Protein AF-A0A7X6ZQ59-F1 (afdb_monomer)

Radius of gyration: 28.03 Å; Cα contacts (8 Å, |Δi|>4): 115; chains: 1; bounding box: 69×68×65 Å

Mean predicted aligned error: 20.21 Å

Secondary structure (DSSP, 8-state):
-EEETTEEE-S--HHHHHHHHHTTSS-TTSEE--TTT-SS-EEGGGSTTTS---------PPP--------GGGGGG--HHHHHHTS-HHHHHHHHHHHTT-TT------TTSPPPP----THHHHHHHHHHHHHHHHSSS--HHHHHHHHHHHHHHHHTSS-HHHHHHTTT---S--HHHHHHT-HHHHHSTHHHHHHS-S---S------HHHHHHHHHHHHHHHHHHHHHHHHT----------------------S--HHHHHHHHHHHHHTT-

Structure (mmCIF, N/CA/C/O backbone):
data_AF-A0A7X6ZQ59-F1
#
_entry.id   AF-A0A7X6ZQ59-F1
#
loop_
_atom_site.group_PDB
_atom_site.id
_atom_site.type_symbol
_atom_site.label_atom_id
_atom_site.label_alt_id
_atom_site.label_comp_id
_atom_site.label_asym_id
_atom_site.label_entity_id
_atom_site.label_seq_id
_atom_site.pdbx_PDB_ins_code
_atom_site.Cartn_x
_atom_site.Cartn_y
_atom_site.Cartn_z
_atom_site.occupancy
_atom_site.B_iso_or_equiv
_atom_site.auth_seq_id
_atom_site.auth_comp_id
_atom_site.auth_asym_id
_atom_site.auth_atom_id
_atom_site.pdbx_PDB_model_num
ATOM 1 N N . TYR A 1 1 ? -0.957 2.208 16.332 1.00 97.75 1 TYR A N 1
ATOM 2 C CA . TYR A 1 1 ? -1.966 3.094 16.955 1.00 97.75 1 TYR A CA 1
ATOM 3 C C . TYR A 1 1 ? -3.131 3.229 15.990 1.00 97.75 1 TYR A C 1
ATOM 5 O O . TYR A 1 1 ? -2.897 3.172 14.788 1.00 97.75 1 TYR A O 1
ATOM 13 N N . TYR A 1 2 ? -4.348 3.422 16.484 1.00 98.00 2 TYR A N 1
ATOM 14 C CA . TYR A 1 2 ? -5.519 3.724 15.653 1.00 98.00 2 TYR A CA 1
ATOM 15 C C . TYR A 1 2 ? -6.337 4.860 16.287 1.00 98.00 2 TYR A C 1
ATOM 17 O O . TYR A 1 2 ? -6.171 5.145 17.476 1.00 98.00 2 TYR A O 1
ATOM 25 N N . THR A 1 3 ? -7.179 5.538 15.509 1.00 98.12 3 THR A N 1
ATOM 26 C CA . THR A 1 3 ? -8.118 6.549 16.015 1.00 98.12 3 THR A CA 1
ATOM 27 C C . THR A 1 3 ? -9.546 6.172 15.668 1.00 98.12 3 THR A C 1
ATOM 29 O O . THR A 1 3 ? -9.820 5.951 14.494 1.00 98.12 3 THR A O 1
ATOM 32 N N . VAL A 1 4 ? -10.448 6.201 16.648 1.00 97.69 4 VAL A N 1
ATOM 33 C CA . VAL A 1 4 ? -11.895 6.039 16.431 1.00 97.69 4 VAL A CA 1
ATOM 34 C C . VAL A 1 4 ? -12.579 7.324 16.862 1.00 97.69 4 VAL A C 1
ATOM 36 O O . VAL A 1 4 ? -12.416 7.756 18.006 1.00 97.69 4 VAL A O 1
ATOM 39 N N . LYS A 1 5 ? -13.311 7.971 15.947 1.00 95.44 5 LYS A N 1
ATOM 40 C CA . LYS A 1 5 ? -14.002 9.255 16.209 1.00 95.44 5 LYS A CA 1
ATOM 41 C C . LYS A 1 5 ? -13.084 10.334 16.821 1.00 95.44 5 LYS A C 1
ATOM 43 O O . LYS A 1 5 ? -13.500 11.104 17.680 1.00 95.44 5 LYS A O 1
ATOM 48 N N . GLY A 1 6 ? -11.817 10.367 16.400 1.00 95.19 6 GLY A N 1
ATOM 49 C CA . GLY A 1 6 ? -10.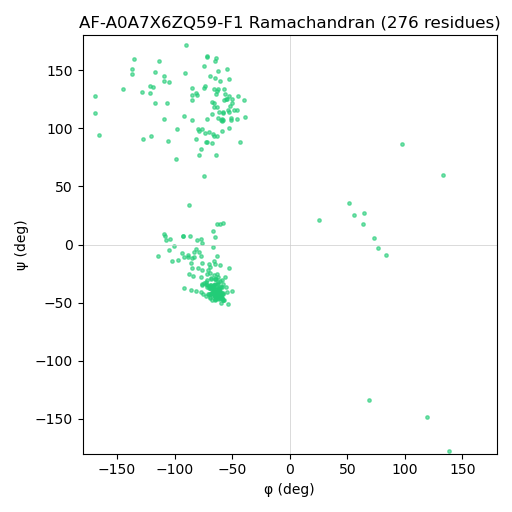814 11.328 16.877 1.00 95.19 6 GLY A CA 1
ATOM 50 C C . GLY A 1 6 ? -10.103 10.953 18.185 1.00 95.19 6 GLY A C 1
ATOM 51 O O . GLY A 1 6 ? -9.096 11.576 18.518 1.00 95.19 6 GLY A O 1
ATOM 52 N N . THR A 1 7 ? -10.543 9.912 18.896 1.00 98.00 7 THR A N 1
ATOM 53 C CA . THR A 1 7 ? -9.843 9.416 20.090 1.00 98.00 7 THR A CA 1
ATOM 54 C C . THR A 1 7 ? -8.744 8.445 19.681 1.00 98.00 7 THR A C 1
ATOM 56 O O . THR A 1 7 ? -9.002 7.460 18.991 1.00 98.00 7 THR A O 1
ATOM 59 N N . ARG A 1 8 ? -7.508 8.717 20.108 1.00 98.00 8 ARG A N 1
ATOM 60 C CA . ARG A 1 8 ? -6.337 7.881 19.816 1.00 98.00 8 ARG A CA 1
ATOM 61 C C . ARG A 1 8 ? -6.211 6.736 20.820 1.00 98.00 8 ARG A C 1
ATOM 63 O O . ARG A 1 8 ? -6.096 6.983 22.016 1.00 98.00 8 ARG A O 1
ATOM 70 N N . THR A 1 9 ? -6.078 5.517 20.307 1.00 98.25 9 THR A N 1
ATOM 71 C CA . THR A 1 9 ? -5.825 4.303 21.091 1.00 98.25 9 THR A CA 1
ATOM 72 C C . THR A 1 9 ? -4.491 3.666 20.686 1.00 98.25 9 THR A C 1
ATOM 74 O O . THR A 1 9 ? -4.143 3.563 19.501 1.00 98.25 9 THR A O 1
ATOM 77 N N . GLY A 1 10 ? -3.703 3.251 21.679 1.00 95.19 10 GLY A N 1
ATOM 78 C CA . GLY A 1 10 ? -2.461 2.498 21.495 1.00 95.19 10 GLY A CA 1
ATOM 79 C C . GLY A 1 10 ? -1.311 2.936 22.409 1.00 95.19 10 GLY A C 1
ATOM 80 O O . GLY A 1 10 ? -1.484 3.862 23.201 1.00 95.19 10 GLY A O 1
ATOM 81 N N . PRO A 1 11 ? -0.121 2.322 22.267 1.00 97.38 11 PRO A N 1
ATOM 82 C CA . PRO A 1 11 ? 0.276 1.385 21.208 1.00 97.38 11 PRO A CA 1
ATOM 83 C C . PRO A 1 11 ? -0.456 0.039 21.306 1.00 97.38 11 PRO A C 1
ATOM 85 O O . PRO A 1 11 ? -0.763 -0.418 22.396 1.00 97.38 11 PRO A O 1
ATOM 88 N N . VAL A 1 12 ? -0.753 -0.563 20.154 1.00 97.88 12 VAL A N 1
ATOM 89 C CA . VAL A 1 12 ? -1.386 -1.886 20.030 1.00 97.88 12 VAL A CA 1
ATOM 90 C C . VAL A 1 12 ? -0.678 -2.674 18.935 1.00 97.88 12 VAL A C 1
ATOM 92 O O . VAL A 1 12 ? -0.138 -2.086 17.990 1.00 97.88 12 VAL A O 1
ATOM 95 N N . SER A 1 13 ? -0.684 -3.991 19.072 1.00 97.56 13 SER A N 1
ATOM 96 C CA . SER A 1 13 ? -0.197 -4.952 18.088 1.00 97.56 13 SER A CA 1
ATOM 97 C C . SER A 1 13 ? -1.126 -5.048 16.870 1.00 97.56 13 SER A C 1
ATOM 99 O O . SER A 1 13 ? -2.298 -4.675 16.919 1.00 97.56 13 SER A O 1
ATOM 101 N N . TRP A 1 14 ? -0.620 -5.589 15.758 1.00 95.69 14 TRP A N 1
ATOM 102 C CA . TRP A 1 14 ? -1.423 -5.783 14.542 1.00 95.69 14 TRP A CA 1
ATOM 103 C C . TRP A 1 14 ? -2.606 -6.742 14.754 1.00 95.69 14 TRP A C 1
ATOM 105 O O . TRP A 1 14 ? -3.680 -6.531 14.198 1.00 95.69 14 TRP A O 1
ATOM 115 N N . ASN A 1 15 ? -2.439 -7.756 15.611 1.00 97.00 15 ASN A N 1
ATOM 116 C CA . ASN A 1 15 ? -3.503 -8.707 15.942 1.00 97.00 15 ASN A CA 1
ATOM 117 C C . ASN A 1 15 ? -4.646 -8.046 16.722 1.00 97.00 15 ASN A C 1
ATOM 119 O O . ASN A 1 15 ? -5.807 -8.358 16.479 1.00 97.00 15 ASN A O 1
ATOM 123 N N . GLU A 1 16 ? -4.339 -7.100 17.612 1.00 97.94 16 GLU A N 1
ATOM 124 C CA . GLU A 1 16 ? -5.362 -6.317 18.317 1.00 97.94 16 GLU A CA 1
ATOM 125 C C . GLU A 1 16 ? -6.110 -5.376 17.369 1.00 97.94 16 GLU A C 1
ATOM 127 O O . GLU A 1 16 ? -7.312 -5.195 17.529 1.00 97.94 16 GLU A O 1
ATOM 132 N N . ILE A 1 17 ? -5.434 -4.820 16.355 1.00 97.81 17 ILE A N 1
ATOM 133 C CA . ILE A 1 17 ? -6.097 -4.023 15.312 1.00 97.81 17 ILE A CA 1
ATOM 134 C C . ILE A 1 17 ? -7.051 -4.907 14.498 1.00 97.81 17 ILE A C 1
ATOM 136 O O . ILE A 1 17 ? -8.201 -4.519 14.317 1.00 97.81 17 ILE A O 1
ATOM 140 N N . LYS A 1 18 ? -6.620 -6.099 14.058 1.00 97.31 18 LYS A N 1
ATOM 141 C CA . LYS A 1 18 ? -7.500 -7.051 13.354 1.00 97.31 18 LYS A CA 1
ATOM 142 C C . LYS A 1 18 ? -8.712 -7.430 14.199 1.00 97.31 18 LYS A C 1
ATOM 144 O O . LYS A 1 18 ? -9.836 -7.298 13.737 1.00 97.31 18 LYS A O 1
ATOM 149 N N . LYS A 1 19 ? -8.487 -7.782 15.468 1.00 97.75 19 LYS A N 1
ATOM 150 C CA . LYS A 1 19 ? -9.563 -8.090 16.414 1.00 97.75 19 LYS A CA 1
ATOM 151 C C . LYS A 1 19 ? -10.538 -6.916 16.577 1.00 97.75 19 LYS A C 1
ATOM 153 O O . LYS A 1 19 ? -11.742 -7.125 16.570 1.00 97.75 19 LYS A O 1
ATOM 158 N N . ALA A 1 20 ? -10.038 -5.682 16.659 1.00 97.69 20 ALA A N 1
ATOM 159 C CA . ALA A 1 20 ? -10.879 -4.490 16.751 1.00 97.69 20 ALA A CA 1
ATOM 160 C C . ALA A 1 20 ? -11.676 -4.205 15.461 1.00 97.69 20 ALA A C 1
ATOM 162 O O . ALA A 1 20 ? -12.765 -3.635 15.537 1.00 97.69 20 ALA A O 1
ATOM 163 N N . VAL A 1 21 ? -11.166 -4.598 14.289 1.00 97.62 21 VAL A N 1
ATOM 164 C CA . VAL A 1 21 ? -11.905 -4.555 13.015 1.00 97.62 21 VAL A CA 1
ATOM 165 C C . VAL A 1 21 ? -12.981 -5.643 12.976 1.00 97.62 21 VAL A C 1
ATOM 167 O O . VAL A 1 21 ? -14.128 -5.343 12.645 1.00 97.62 21 VAL A O 1
ATOM 170 N N . ASP A 1 22 ? -12.657 -6.868 13.399 1.00 97.00 22 ASP A N 1
ATOM 171 C CA . ASP A 1 22 ? -13.609 -7.986 13.489 1.00 97.00 22 ASP A CA 1
ATOM 172 C C . ASP A 1 22 ? -14.761 -7.674 14.463 1.00 97.00 22 ASP A C 1
ATOM 174 O O . ASP A 1 22 ? -15.930 -7.942 14.182 1.00 97.00 22 ASP A O 1
ATOM 178 N N . GLU A 1 23 ? -14.447 -7.020 15.586 1.00 97.75 23 GLU A N 1
ATOM 179 C CA . GLU A 1 23 ? -15.409 -6.526 16.580 1.00 97.75 23 GLU A CA 1
ATOM 180 C C . GLU A 1 23 ? -16.146 -5.247 16.134 1.00 97.75 23 GLU A C 1
ATOM 182 O O . GLU A 1 23 ? -16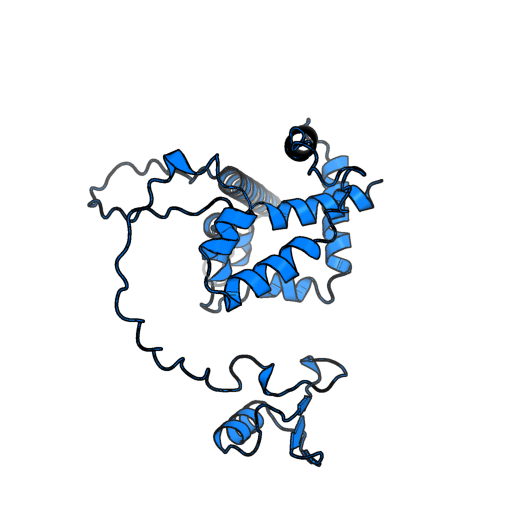.963 -4.715 16.887 1.00 97.75 23 GLU A O 1
ATOM 187 N N . LYS A 1 24 ? -15.882 -4.736 14.922 1.00 97.44 24 LYS A N 1
ATOM 188 C CA . LYS A 1 24 ? -16.452 -3.493 14.364 1.00 97.44 24 LYS A CA 1
ATOM 189 C C . LYS A 1 24 ? -16.216 -2.249 15.232 1.00 97.44 24 LYS A C 1
ATOM 191 O O . LYS A 1 24 ? -16.972 -1.281 15.159 1.00 97.44 24 LYS A O 1
ATOM 196 N N . THR A 1 25 ? -15.160 -2.259 16.041 1.00 97.88 25 THR A N 1
ATOM 197 C CA . THR A 1 25 ? -14.712 -1.088 16.807 1.00 97.88 25 THR A CA 1
ATOM 198 C C . THR A 1 25 ? -13.985 -0.092 15.903 1.00 97.88 25 THR A C 1
ATOM 200 O O . THR A 1 25 ? -14.108 1.113 16.103 1.00 97.88 25 THR A O 1
ATOM 203 N N . ILE A 1 26 ? -13.254 -0.595 14.901 1.00 98.00 26 ILE A N 1
ATOM 204 C CA . ILE A 1 26 ? -12.582 0.198 13.864 1.00 98.00 26 ILE A CA 1
ATOM 205 C C . ILE A 1 26 ? -13.360 0.044 12.552 1.00 98.00 26 ILE A C 1
ATOM 207 O O . ILE A 1 26 ? -13.523 -1.067 12.047 1.00 98.00 26 ILE A O 1
ATOM 211 N N . GLY A 1 27 ? -13.830 1.159 11.997 1.00 97.44 27 GLY A N 1
ATOM 212 C CA . GLY A 1 27 ? -14.461 1.235 10.682 1.00 97.44 27 GLY A CA 1
ATOM 213 C C . GLY A 1 27 ? -13.464 1.515 9.554 1.00 97.44 27 GLY A C 1
ATOM 214 O O . GLY A 1 27 ? -12.303 1.852 9.777 1.00 97.44 27 GLY A O 1
ATOM 215 N N . THR A 1 28 ? -13.930 1.422 8.310 1.00 97.56 28 THR A N 1
ATOM 216 C CA . THR A 1 28 ? -13.126 1.686 7.100 1.00 97.56 28 THR A CA 1
ATOM 217 C C . THR A 1 28 ? -12.609 3.127 7.007 1.00 97.56 28 THR A C 1
ATOM 219 O O . THR A 1 28 ? -11.553 3.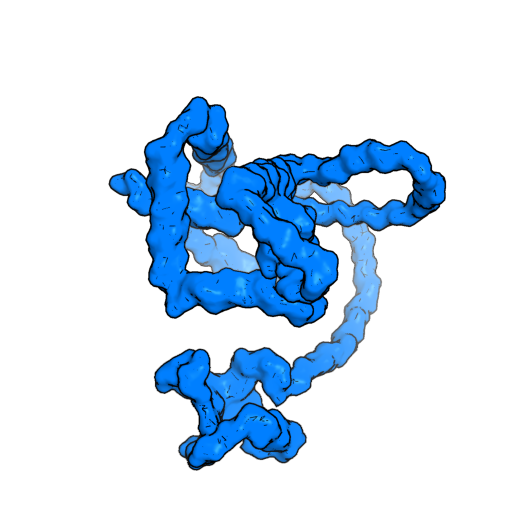365 6.418 1.00 97.56 28 THR A O 1
ATOM 222 N N . GLU A 1 29 ? -13.332 4.077 7.605 1.00 97.81 29 GLU A N 1
ATOM 223 C CA . GLU A 1 29 ? -13.014 5.513 7.612 1.00 97.81 29 GLU A CA 1
ATOM 224 C C . GLU A 1 29 ? -12.106 5.951 8.770 1.00 97.81 29 GLU A C 1
ATOM 226 O O . GLU A 1 29 ? -11.637 7.091 8.789 1.00 97.81 29 GLU A O 1
ATOM 231 N N . ASP A 1 30 ? -11.849 5.065 9.733 1.00 98.31 30 ASP A N 1
ATOM 232 C CA . ASP A 1 30 ? -10.941 5.348 10.840 1.00 98.31 30 ASP A CA 1
ATOM 233 C C . ASP A 1 30 ? -9.484 5.366 10.363 1.00 98.31 30 ASP A C 1
ATOM 235 O O . ASP A 1 30 ? -9.147 4.869 9.288 1.00 98.31 30 ASP A O 1
ATOM 239 N N . TYR A 1 31 ? -8.591 5.953 11.161 1.00 98.25 31 TYR A N 1
ATOM 240 C CA . TYR A 1 31 ? -7.188 6.113 10.784 1.00 98.25 31 TYR A CA 1
ATOM 241 C C . TYR A 1 31 ? -6.271 5.208 11.599 1.00 98.25 31 TYR A C 1
ATOM 243 O O . TYR A 1 31 ? -6.414 5.058 12.814 1.00 98.25 31 TYR A O 1
ATOM 251 N N . ILE A 1 32 ? -5.270 4.651 10.927 1.00 98.12 32 ILE A N 1
ATOM 252 C CA . ILE A 1 32 ? -4.245 3.787 11.499 1.00 98.12 32 ILE A CA 1
ATOM 253 C C . ILE A 1 32 ? -2.881 4.422 11.243 1.00 98.12 32 ILE A C 1
ATOM 255 O O . ILE A 1 32 ? -2.585 4.919 10.154 1.00 98.12 32 ILE A O 1
ATOM 259 N N . TRP A 1 33 ? -2.040 4.396 12.273 1.00 97.94 33 TRP A N 1
ATOM 260 C CA . TRP A 1 33 ? -0.647 4.807 12.192 1.00 97.94 33 TRP A CA 1
ATOM 261 C C . TRP A 1 33 ? 0.267 3.720 12.755 1.00 97.94 33 TRP A C 1
ATOM 263 O O . TRP A 1 33 ? 0.068 3.203 13.864 1.00 97.94 33 TRP A O 1
ATOM 273 N N . SER A 1 34 ? 1.299 3.410 11.981 1.00 96.62 34 SER A N 1
ATOM 274 C CA . SER A 1 34 ? 2.418 2.538 12.320 1.00 96.62 34 SER A CA 1
ATOM 275 C C . SER A 1 34 ? 3.699 3.202 11.826 1.00 96.62 34 SER A C 1
ATOM 277 O O . SER A 1 34 ? 3.709 3.847 10.775 1.00 96.62 34 SER A O 1
ATOM 279 N N . SER A 1 35 ? 4.789 2.993 12.562 1.00 94.94 35 SER A N 1
ATOM 280 C CA . SER A 1 35 ? 6.125 3.452 12.180 1.00 94.94 35 SER A CA 1
ATOM 281 C C . SER A 1 35 ? 6.565 2.930 10.809 1.00 94.94 35 SER A C 1
ATOM 283 O O . SER A 1 35 ? 7.311 3.620 10.121 1.00 94.94 35 SER A O 1
ATOM 285 N N . SER A 1 36 ? 6.075 1.762 10.377 1.00 93.19 36 SER A N 1
ATOM 286 C CA . SER A 1 36 ? 6.376 1.188 9.058 1.00 93.19 36 SER A CA 1
ATOM 287 C C . SER A 1 36 ? 5.719 1.928 7.887 1.00 93.19 36 SER A C 1
ATOM 289 O O . SER A 1 36 ? 6.200 1.829 6.764 1.00 93.19 36 SER A O 1
ATOM 291 N N . ILE A 1 37 ? 4.635 2.672 8.128 1.00 91.38 37 ILE A N 1
ATOM 292 C CA . ILE A 1 37 ? 3.892 3.406 7.085 1.00 91.38 37 ILE A CA 1
ATOM 293 C C . ILE A 1 37 ? 4.483 4.806 6.870 1.00 91.38 37 ILE A C 1
ATOM 295 O O . ILE A 1 37 ? 4.342 5.385 5.793 1.00 91.38 37 ILE A O 1
ATOM 299 N N . GLY A 1 38 ? 5.146 5.353 7.893 1.00 93.94 38 GLY A N 1
ATOM 300 C CA . GLY A 1 38 ? 5.786 6.664 7.865 1.00 93.94 38 GLY A CA 1
ATOM 301 C C . GLY A 1 38 ? 5.216 7.633 8.901 1.00 93.94 38 GLY A C 1
ATOM 302 O O . GLY A 1 38 ? 4.829 7.251 10.003 1.00 93.94 38 GLY A O 1
ATOM 303 N N . LYS A 1 39 ? 5.214 8.928 8.568 1.00 96.38 39 LYS A N 1
ATOM 304 C CA . LYS A 1 39 ? 4.833 10.013 9.495 1.00 96.38 39 LYS A CA 1
ATOM 305 C C . LYS A 1 39 ? 3.337 10.335 9.497 1.00 96.38 39 LYS A C 1
ATOM 307 O O . LYS A 1 39 ? 2.881 11.071 10.364 1.00 96.38 39 LYS A O 1
ATOM 312 N N . GLU A 1 40 ? 2.587 9.794 8.545 1.00 97.62 40 GLU A N 1
ATOM 313 C CA . GLU A 1 40 ? 1.196 10.166 8.296 1.00 97.62 40 GLU A CA 1
ATOM 314 C C . GLU A 1 40 ? 0.230 9.062 8.714 1.00 97.62 40 GLU A C 1
ATOM 316 O O . GLU A 1 40 ? 0.514 7.870 8.588 1.00 97.62 40 GLU A O 1
ATOM 321 N N . TRP A 1 41 ? -0.931 9.478 9.210 1.00 97.44 41 TRP A N 1
ATOM 322 C CA . TRP A 1 41 ? -2.062 8.596 9.464 1.00 97.44 41 TRP A CA 1
ATOM 323 C C . TRP A 1 41 ? -2.716 8.211 8.136 1.00 97.44 41 TRP A C 1
ATOM 325 O O . TRP A 1 41 ? -2.958 9.076 7.296 1.00 97.44 41 TRP A O 1
ATOM 335 N N . ARG A 1 42 ? -3.039 6.930 7.946 1.00 97.94 42 ARG A N 1
ATOM 336 C CA . ARG A 1 42 ? -3.747 6.447 6.750 1.00 97.94 42 ARG A CA 1
ATOM 337 C C . ARG A 1 42 ? -5.097 5.855 7.117 1.00 97.94 42 ARG A C 1
ATOM 339 O O . ARG A 1 42 ? -5.236 5.284 8.195 1.00 97.94 42 ARG A O 1
ATOM 346 N N . LYS A 1 43 ? -6.078 5.975 6.218 1.00 98.00 43 LYS A N 1
ATOM 347 C CA . LYS A 1 43 ? -7.394 5.348 6.400 1.00 98.00 43 LYS A CA 1
ATOM 348 C C . LYS A 1 43 ? -7.255 3.834 6.510 1.00 98.00 43 LYS A C 1
ATOM 350 O O . LYS A 1 43 ? -6.474 3.231 5.771 1.00 98.00 43 LYS A O 1
ATOM 355 N N . ALA A 1 44 ? -8.039 3.222 7.386 1.00 97.75 44 ALA A N 1
ATOM 356 C CA . ALA A 1 44 ? -8.028 1.789 7.618 1.00 97.75 44 ALA A CA 1
ATOM 357 C C . ALA A 1 44 ? -8.341 1.013 6.323 1.00 97.75 44 ALA A C 1
ATOM 359 O O . ALA A 1 44 ? -7.711 -0.007 6.057 1.00 97.75 44 ALA A O 1
ATOM 360 N N . SER A 1 45 ? -9.231 1.532 5.469 1.00 97.25 45 SER A N 1
ATOM 361 C CA . SER A 1 45 ? -9.578 0.933 4.169 1.00 97.25 45 SER A CA 1
ATOM 362 C C . SER A 1 45 ? -8.414 0.791 3.184 1.00 97.25 45 SER A C 1
ATOM 364 O O . SER A 1 45 ? -8.510 0.024 2.233 1.00 97.25 45 SER A O 1
ATOM 366 N N . THR A 1 46 ? -7.306 1.506 3.398 1.00 97.19 46 THR A N 1
ATOM 367 C CA . THR A 1 46 ? -6.125 1.432 2.522 1.00 97.19 46 THR A CA 1
ATOM 368 C C . THR A 1 46 ? -5.195 0.262 2.847 1.00 97.19 46 THR A C 1
ATOM 370 O O . THR A 1 46 ? -4.237 0.033 2.112 1.00 97.19 46 THR A O 1
ATOM 373 N N . PHE A 1 47 ? -5.449 -0.476 3.933 1.00 95.75 47 PHE A N 1
ATOM 374 C CA . PHE A 1 47 ? -4.652 -1.640 4.316 1.00 95.75 47 PHE A CA 1
ATOM 375 C C . PHE A 1 47 ? -5.246 -2.914 3.724 1.00 95.75 47 PHE A C 1
ATOM 377 O O . PHE A 1 47 ? -6.303 -3.383 4.153 1.00 95.75 47 PHE A O 1
ATOM 384 N N . GLU A 1 48 ? -4.534 -3.497 2.761 1.00 94.75 48 GLU A N 1
ATOM 385 C CA . GLU A 1 48 ? -4.897 -4.790 2.185 1.00 94.75 48 GLU A CA 1
ATOM 386 C C . GLU A 1 48 ? -4.976 -5.877 3.267 1.00 94.75 48 GLU A C 1
ATOM 388 O O . GLU A 1 48 ? -4.115 -5.990 4.143 1.00 94.75 48 GLU A O 1
ATOM 393 N N . GLY A 1 49 ? -6.047 -6.671 3.221 1.00 93.81 49 GLY A N 1
ATOM 394 C CA . GLY A 1 49 ? -6.281 -7.771 4.158 1.00 93.81 49 GLY A CA 1
ATOM 395 C C . GLY A 1 49 ? -6.690 -7.351 5.573 1.00 93.81 49 GLY A C 1
ATOM 396 O O . GLY A 1 49 ? -6.795 -8.219 6.441 1.00 93.81 49 GLY A O 1
ATOM 397 N N . LEU A 1 50 ? -6.909 -6.055 5.828 1.00 96.31 50 LEU A N 1
ATOM 398 C CA . LEU A 1 50 ? -7.445 -5.599 7.110 1.00 96.31 50 LEU A CA 1
ATOM 399 C C . LEU A 1 50 ? -8.968 -5.752 7.180 1.00 96.31 50 LEU A C 1
ATOM 401 O O . LEU A 1 50 ? -9.487 -6.170 8.208 1.00 96.31 50 LEU A O 1
ATOM 405 N N . PHE A 1 51 ? -9.662 -5.455 6.083 1.00 96.50 51 PHE A N 1
ATOM 406 C CA . PHE A 1 51 ? -11.095 -5.693 5.947 1.00 96.50 51 PHE A CA 1
ATOM 407 C C . PHE A 1 51 ? -11.321 -6.906 5.043 1.00 96.50 51 PHE A C 1
ATOM 409 O O . PHE A 1 51 ? -10.612 -7.045 4.039 1.00 96.50 51 PHE A O 1
ATOM 416 N N . PRO A 1 52 ? -12.286 -7.788 5.363 1.00 90.00 52 PRO A N 1
ATOM 417 C CA . PRO A 1 52 ? -12.696 -8.826 4.433 1.00 90.00 52 PRO A CA 1
ATOM 418 C C . PRO A 1 52 ? -13.149 -8.135 3.148 1.00 90.00 52 PRO A C 1
ATOM 420 O O . PRO A 1 52 ? -13.992 -7.241 3.194 1.00 90.00 52 PRO A O 1
ATOM 423 N N . SER A 1 53 ? -12.540 -8.512 2.021 1.00 83.88 53 SER A N 1
ATOM 424 C CA . SER A 1 53 ? -12.951 -8.013 0.711 1.00 83.88 53 SER A CA 1
ATOM 425 C C . SER A 1 53 ? -14.441 -8.293 0.597 1.00 83.88 53 SER A C 1
ATOM 427 O O . SER A 1 53 ? -14.847 -9.453 0.730 1.00 83.88 53 SER A O 1
ATOM 429 N N . GLU A 1 54 ? -15.244 -7.231 0.504 1.00 82.00 54 GLU A N 1
ATOM 430 C CA . GLU A 1 54 ? -16.690 -7.333 0.378 1.00 82.00 54 GLU A CA 1
ATOM 431 C C . GLU A 1 54 ? -16.927 -8.144 -0.884 1.00 82.00 54 GLU A C 1
ATOM 433 O O . GLU A 1 54 ? -16.722 -7.666 -1.995 1.00 82.00 54 GLU A O 1
ATOM 438 N N . LYS A 1 55 ? -17.167 -9.441 -0.676 1.00 75.00 55 LYS A N 1
ATOM 439 C CA . LYS A 1 55 ? -17.227 -10.440 -1.727 1.00 75.00 55 LYS A CA 1
ATOM 440 C C . LYS A 1 55 ? -18.308 -9.945 -2.658 1.00 75.00 55 LYS A C 1
ATOM 442 O O . LYS A 1 55 ? -19.466 -9.956 -2.244 1.00 75.00 55 LYS A O 1
ATOM 447 N N . GLU A 1 56 ? -17.900 -9.448 -3.829 1.00 68.94 56 GLU A N 1
ATOM 448 C CA . GLU A 1 56 ? -18.801 -8.888 -4.827 1.00 68.94 56 GLU A CA 1
ATOM 449 C C . GLU A 1 56 ? -19.965 -9.861 -4.947 1.00 68.94 56 GLU A C 1
ATOM 451 O O . GLU A 1 56 ? -19.799 -11.009 -5.377 1.00 68.94 56 GLU A O 1
ATOM 456 N N . VAL A 1 57 ? -21.123 -9.446 -4.426 1.00 73.19 57 VAL A N 1
ATOM 457 C CA . VAL A 1 57 ? -22.350 -10.208 -4.599 1.00 73.19 57 VAL A CA 1
ATOM 458 C C . VAL A 1 57 ? -22.466 -10.349 -6.108 1.00 73.19 57 VAL A C 1
ATOM 460 O O . VAL A 1 57 ? -22.349 -9.319 -6.777 1.00 73.19 57 VAL A O 1
ATOM 463 N N . PRO A 1 58 ? -22.590 -11.576 -6.650 1.00 69.38 58 PRO A N 1
ATOM 464 C CA . PRO A 1 58 ? -22.649 -11.782 -8.085 1.00 69.38 58 PRO A CA 1
ATOM 465 C C . PRO A 1 58 ? -23.715 -10.842 -8.624 1.00 69.38 58 PRO A C 1
ATOM 467 O O . PRO A 1 58 ? -24.897 -11.019 -8.337 1.00 69.38 58 PRO A O 1
ATOM 470 N N . VAL A 1 59 ? -23.282 -9.781 -9.303 1.00 74.50 59 VAL A N 1
ATOM 471 C CA . VAL A 1 59 ? -24.200 -8.888 -9.988 1.00 74.50 59 VAL A CA 1
ATOM 472 C C . VAL A 1 59 ? -24.868 -9.790 -11.002 1.00 74.50 59 VAL A C 1
ATOM 474 O O . VAL A 1 59 ? -24.174 -10.357 -11.853 1.00 74.50 59 VAL A O 1
ATOM 477 N N . ASP A 1 60 ? -26.172 -10.005 -10.819 1.00 64.50 60 ASP A N 1
ATOM 478 C CA . ASP A 1 60 ? -26.976 -10.829 -11.706 1.00 64.50 60 ASP A CA 1
ATOM 479 C C . ASP A 1 60 ? -26.633 -10.429 -13.133 1.00 64.50 60 ASP A C 1
ATOM 481 O O . ASP A 1 60 ? -26.756 -9.272 -13.546 1.00 64.50 60 ASP A O 1
ATOM 485 N N . LYS A 1 61 ? -26.059 -11.404 -13.831 1.00 55.59 61 LYS A N 1
ATOM 486 C CA . LYS A 1 61 ? -25.562 -11.279 -15.188 1.00 55.59 61 LYS A CA 1
ATOM 487 C C . LYS A 1 61 ? -26.708 -10.682 -16.009 1.00 55.59 61 LYS A C 1
ATOM 489 O O . LYS A 1 61 ? -27.759 -11.324 -16.046 1.00 55.59 61 LYS A O 1
ATOM 494 N N . PRO A 1 62 ? -26.557 -9.494 -16.628 1.00 58.50 62 PRO A N 1
ATOM 495 C CA . PRO A 1 62 ? -27.623 -8.939 -17.442 1.00 58.50 62 PRO A CA 1
ATOM 496 C C . PRO A 1 62 ? -28.002 -9.985 -18.483 1.00 58.50 62 PRO A C 1
ATOM 498 O O . PRO A 1 62 ? -27.141 -10.566 -19.158 1.00 58.50 62 PRO A O 1
ATOM 501 N N . GLU A 1 63 ? -29.292 -10.294 -18.488 1.00 57.31 63 GLU A N 1
ATOM 502 C CA . GLU A 1 63 ? -29.921 -11.234 -19.389 1.00 57.31 63 GLU A CA 1
ATOM 503 C C . GLU A 1 63 ? -29.490 -10.882 -20.813 1.00 57.31 63 GLU A C 1
ATOM 505 O O . GLU A 1 63 ? -29.511 -9.733 -21.237 1.00 57.31 63 GLU A O 1
ATOM 510 N N . LYS A 1 64 ? -28.946 -11.898 -21.470 1.00 50.59 64 LYS A N 1
ATOM 511 C CA . LYS A 1 64 ? -28.306 -11.921 -22.779 1.00 50.59 64 LYS A CA 1
ATOM 512 C C . LYS A 1 64 ? -29.085 -11.108 -23.828 1.00 50.59 64 LYS A C 1
ATOM 514 O O . LYS A 1 64 ? -29.882 -11.682 -24.563 1.00 50.59 64 LYS A O 1
ATOM 519 N N . ASP A 1 65 ? -28.800 -9.812 -23.937 1.00 51.84 65 ASP A N 1
ATOM 520 C CA . ASP A 1 65 ? -29.221 -9.024 -25.091 1.00 51.84 65 ASP A CA 1
ATOM 521 C C . ASP A 1 65 ? -28.522 -9.564 -26.345 1.00 51.84 65 ASP A C 1
ATOM 523 O O . ASP A 1 65 ? -27.313 -9.818 -26.393 1.00 51.84 65 ASP A O 1
ATOM 527 N N . GLU A 1 66 ? -29.364 -9.796 -27.337 1.00 53.78 66 GLU A N 1
ATOM 528 C CA . GLU A 1 66 ? -29.130 -10.290 -28.681 1.00 53.78 66 GLU A CA 1
ATOM 529 C C . GLU A 1 66 ? -27.843 -9.713 -29.301 1.00 53.78 66 GLU A C 1
ATOM 531 O O . GLU A 1 66 ? -27.741 -8.531 -29.634 1.00 53.78 66 GLU A O 1
ATOM 536 N N . GLN A 1 67 ? -26.822 -10.564 -29.452 1.00 41.25 67 GLN A N 1
ATOM 537 C CA . GLN A 1 67 ? -25.612 -10.231 -30.199 1.00 41.25 67 GLN A CA 1
ATOM 538 C C . GLN A 1 67 ? -25.969 -10.063 -31.678 1.00 41.25 67 GLN A C 1
ATOM 540 O O . GLN A 1 67 ? -26.001 -11.028 -32.438 1.00 41.25 67 GLN A O 1
ATOM 545 N N . VAL A 1 68 ? -26.204 -8.820 -32.092 1.00 53.62 68 VAL A N 1
ATOM 546 C CA . VAL A 1 68 ? -26.167 -8.431 -33.502 1.00 53.62 68 VAL A CA 1
ATOM 547 C C . VAL A 1 68 ? -24.718 -8.557 -33.969 1.00 53.62 68 VAL A C 1
ATOM 549 O O . VAL A 1 68 ? -23.834 -7.825 -33.522 1.00 53.62 68 VAL A O 1
ATOM 552 N N . GLU A 1 69 ? -24.469 -9.520 -34.849 1.00 45.00 69 GLU A N 1
ATOM 553 C CA . GLU A 1 69 ? -23.188 -9.760 -35.506 1.00 45.00 69 GLU A CA 1
ATOM 554 C C . GLU A 1 69 ? -22.864 -8.563 -36.420 1.00 45.00 69 GLU A C 1
ATOM 556 O O . GLU A 1 69 ? -23.348 -8.447 -37.546 1.00 45.00 69 GLU A O 1
ATOM 561 N N . VAL A 1 70 ? -22.110 -7.590 -35.898 1.00 52.06 70 VAL A N 1
ATOM 562 C CA . VAL A 1 70 ? -21.686 -6.417 -36.671 1.00 52.06 70 VAL A CA 1
ATOM 563 C C . VAL A 1 70 ? -20.415 -6.761 -37.439 1.00 52.06 70 VAL A C 1
ATOM 565 O O . VAL A 1 70 ? -19.321 -6.853 -36.885 1.00 52.06 70 VAL A O 1
ATOM 568 N N . ASP A 1 71 ? -20.598 -6.915 -38.745 1.00 47.03 71 ASP A N 1
ATOM 569 C CA . ASP A 1 71 ? -19.593 -7.162 -39.774 1.00 47.03 71 ASP A CA 1
ATOM 570 C C . ASP A 1 71 ? -18.445 -6.121 -39.718 1.00 47.03 71 ASP A C 1
ATOM 572 O O . ASP A 1 71 ? -18.562 -4.977 -40.178 1.00 47.03 71 ASP A O 1
ATOM 576 N N . ALA A 1 72 ? -17.312 -6.498 -39.114 1.00 49.25 72 ALA A N 1
ATOM 577 C CA . ALA A 1 72 ? -16.197 -5.592 -38.803 1.00 49.25 72 ALA A CA 1
ATOM 578 C C . ALA A 1 72 ? -15.489 -5.013 -40.048 1.00 49.25 72 ALA A C 1
ATOM 580 O O . ALA A 1 72 ? -14.756 -4.025 -39.954 1.00 49.25 72 ALA A O 1
ATOM 581 N N . SER A 1 73 ? -15.728 -5.576 -41.236 1.00 46.75 73 SER A N 1
ATOM 582 C CA . SER A 1 73 ? -15.094 -5.145 -42.488 1.00 46.75 73 SER A CA 1
ATOM 583 C C . SER A 1 73 ? -15.738 -3.914 -43.147 1.00 46.75 73 SER A C 1
ATOM 585 O O . SER A 1 73 ? -15.188 -3.404 -44.122 1.00 46.75 73 SER A O 1
ATOM 587 N N . LYS A 1 74 ? -16.843 -3.374 -42.609 1.00 51.44 74 LYS A N 1
ATOM 588 C CA . LYS A 1 74 ? -17.502 -2.143 -43.108 1.00 51.44 74 LYS A CA 1
ATOM 589 C C . LYS A 1 74 ? -17.261 -0.882 -42.260 1.00 51.44 74 LYS A C 1
ATOM 591 O O . LYS A 1 74 ? -17.822 0.170 -42.555 1.00 51.44 74 LYS A O 1
ATOM 596 N N . ALA A 1 75 ? -16.428 -0.945 -41.220 1.00 51.06 75 ALA A N 1
ATOM 597 C CA . ALA A 1 75 ? -16.337 0.108 -40.200 1.00 51.06 75 ALA A CA 1
ATOM 598 C C . ALA A 1 75 ? -15.495 1.355 -40.567 1.00 51.06 75 ALA A C 1
ATOM 600 O O . ALA A 1 75 ? -15.344 2.248 -39.738 1.00 51.06 75 ALA A O 1
ATOM 601 N N . THR A 1 76 ? -14.954 1.473 -41.783 1.00 50.12 76 THR A N 1
ATOM 602 C CA . THR A 1 76 ? -14.048 2.583 -42.156 1.00 50.12 76 THR A CA 1
ATOM 603 C C . THR A 1 76 ? -14.741 3.861 -42.654 1.00 50.12 76 THR A C 1
ATOM 605 O O . THR A 1 76 ? -14.052 4.788 -43.076 1.00 50.12 76 THR A O 1
ATOM 608 N N . GLY A 1 77 ? -16.076 3.951 -42.589 1.00 67.25 77 GLY A N 1
ATOM 609 C CA . GLY A 1 77 ? -16.840 5.100 -43.104 1.00 67.25 77 GLY A CA 1
ATOM 610 C C . GLY A 1 77 ? -17.597 5.947 -42.076 1.00 67.25 77 GLY A C 1
ATOM 611 O O . GLY A 1 77 ? -18.085 7.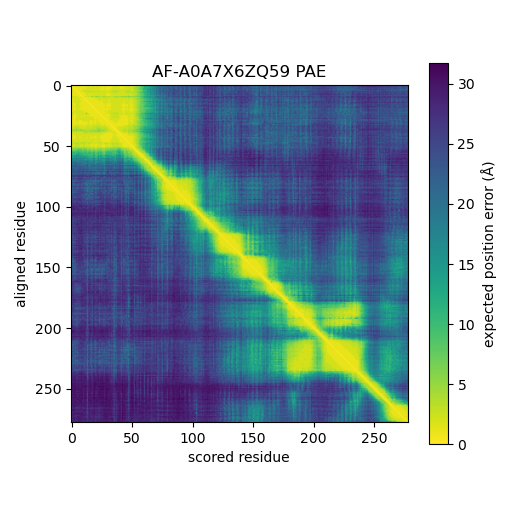013 -42.439 1.00 67.25 77 GLY A O 1
ATOM 612 N N . TYR A 1 78 ? -17.711 5.511 -40.819 1.00 70.19 78 TYR A N 1
ATOM 613 C CA . TYR A 1 78 ? -18.581 6.186 -39.852 1.00 70.19 78 TYR A CA 1
ATOM 614 C C . TYR A 1 78 ? -17.916 7.426 -39.258 1.00 70.19 78 TYR A C 1
ATOM 616 O O . TYR A 1 78 ? -16.790 7.379 -38.755 1.00 70.19 78 TYR A O 1
ATOM 624 N N . THR A 1 79 ? -18.629 8.549 -39.294 1.00 80.75 79 THR A N 1
ATOM 625 C CA . THR A 1 79 ? -18.188 9.771 -38.612 1.00 80.75 79 THR A CA 1
ATOM 626 C C . THR A 1 79 ? -18.400 9.640 -37.100 1.00 80.75 79 THR A C 1
ATOM 628 O O . THR A 1 79 ? -19.269 8.897 -36.645 1.00 80.75 79 THR A O 1
ATOM 631 N N . VAL A 1 80 ? -17.616 10.365 -36.291 1.00 79.88 80 VAL A N 1
ATOM 632 C CA . VAL A 1 80 ? -17.722 10.325 -34.815 1.00 79.88 80 VAL A CA 1
ATOM 633 C C . VAL A 1 80 ? -19.146 10.643 -34.343 1.00 79.88 80 VAL A C 1
ATOM 635 O O . VAL A 1 80 ? -19.647 9.999 -33.428 1.00 79.88 80 VAL A O 1
ATOM 638 N N . ASN A 1 81 ? -19.833 11.563 -35.024 1.00 80.62 81 ASN A N 1
ATOM 639 C CA . ASN A 1 81 ? -21.219 11.924 -34.718 1.00 80.62 81 ASN A CA 1
ATOM 640 C C . ASN A 1 81 ? -22.196 10.769 -34.976 1.00 80.62 81 ASN A C 1
ATOM 642 O O . ASN A 1 81 ? -23.153 10.580 -34.232 1.00 80.62 81 ASN A O 1
ATOM 646 N N . GLU A 1 82 ? -21.930 9.960 -35.997 1.00 83.19 82 GLU A N 1
ATOM 647 C CA . GLU A 1 82 ? -22.742 8.795 -36.333 1.00 83.19 82 GLU A CA 1
ATOM 648 C C . GLU A 1 82 ? -22.549 7.667 -35.308 1.00 83.19 82 GLU A C 1
ATOM 650 O O . GLU A 1 82 ? -23.512 7.019 -34.905 1.00 83.19 82 GLU A O 1
ATOM 655 N N . LEU A 1 83 ? -21.325 7.501 -34.796 1.00 83.69 83 LEU A N 1
ATOM 656 C CA . LEU A 1 83 ? -21.026 6.601 -33.676 1.00 83.69 83 LEU A CA 1
ATOM 657 C C . LEU A 1 83 ? -21.659 7.074 -32.360 1.00 83.69 83 LEU A C 1
ATOM 659 O O . LEU A 1 83 ? -22.233 6.261 -31.640 1.00 83.69 83 LEU A O 1
ATOM 663 N N . LEU A 1 84 ? -21.612 8.377 -32.066 1.00 86.88 84 LEU A N 1
ATOM 664 C CA . LEU A 1 84 ? -22.249 8.955 -30.877 1.00 86.88 84 LEU A CA 1
ATOM 665 C C . LEU A 1 84 ? -23.775 8.820 -30.919 1.00 86.88 84 LEU A C 1
ATOM 667 O O . LEU A 1 84 ? -24.382 8.571 -29.883 1.00 86.88 84 LEU A O 1
ATOM 671 N N . SER A 1 85 ? -24.387 8.902 -32.105 1.00 87.00 85 SER A N 1
ATOM 672 C CA . SER A 1 85 ? -25.840 8.747 -32.272 1.00 87.00 85 SER A CA 1
ATOM 673 C C . SER A 1 85 ? -26.360 7.327 -32.021 1.00 87.00 85 SER A C 1
ATOM 675 O O . SER A 1 85 ? -27.548 7.148 -31.768 1.00 87.00 85 SER A O 1
ATOM 677 N N . LYS A 1 86 ? -25.480 6.318 -32.073 1.00 90.69 86 LYS A N 1
ATOM 678 C CA . LYS A 1 86 ? -25.820 4.912 -31.799 1.00 90.69 86 LYS A CA 1
ATOM 679 C C . LYS A 1 86 ? -25.576 4.503 -30.345 1.00 90.69 86 LYS A C 1
ATOM 681 O O . LYS A 1 86 ? -25.922 3.387 -29.967 1.00 90.69 86 LYS A O 1
ATOM 686 N N . LEU A 1 87 ? -24.965 5.370 -29.539 1.00 91.50 87 LEU A N 1
ATOM 687 C CA . LEU A 1 87 ? -24.689 5.105 -28.131 1.00 91.50 87 LEU A CA 1
ATOM 688 C C . LEU A 1 87 ? -25.848 5.602 -27.251 1.00 91.50 87 LEU A C 1
ATOM 690 O O . LEU A 1 87 ? -26.456 6.628 -27.560 1.00 91.50 87 LEU A O 1
ATOM 694 N N . PRO A 1 88 ? -26.127 4.933 -26.116 1.00 91.75 88 PRO A N 1
ATOM 695 C CA . PRO A 1 88 ? -27.041 5.457 -25.109 1.00 91.75 88 PRO A CA 1
ATOM 696 C C . PRO A 1 88 ? -26.633 6.883 -24.696 1.00 91.75 88 PRO A C 1
ATOM 698 O O . PRO A 1 88 ? -25.432 7.153 -24.564 1.00 91.75 88 PRO A O 1
ATOM 701 N N . PRO A 1 89 ? -27.587 7.799 -24.448 1.00 89.38 89 PRO A N 1
ATOM 702 C CA . PRO A 1 89 ? -27.301 9.228 -24.266 1.00 89.38 89 PRO A CA 1
ATOM 703 C C . PRO A 1 89 ? -26.337 9.514 -23.101 1.00 89.38 89 PRO A C 1
ATOM 705 O O . PRO A 1 89 ? -25.519 10.438 -23.156 1.00 89.38 89 PRO A O 1
ATOM 708 N N . GLU A 1 90 ? -26.361 8.677 -22.062 1.00 87.25 90 GLU A N 1
ATOM 709 C CA . GLU A 1 90 ? -25.448 8.781 -20.921 1.00 87.25 90 GLU A CA 1
ATOM 710 C C . GLU A 1 90 ? -23.992 8.418 -21.280 1.00 87.25 90 GLU A C 1
ATOM 712 O O . GLU A 1 90 ? -23.045 9.043 -20.803 1.00 87.25 90 GLU A O 1
ATOM 717 N N . LEU A 1 91 ? -23.790 7.449 -22.177 1.00 88.94 91 LEU A N 1
ATOM 718 C CA . LEU A 1 91 ? -22.466 7.062 -22.673 1.00 88.94 91 LEU A CA 1
ATOM 719 C C . LEU A 1 91 ? -21.938 8.054 -23.707 1.00 88.94 91 LEU A C 1
ATOM 721 O O . LEU A 1 91 ? -20.763 8.413 -23.648 1.00 88.94 91 LEU A O 1
ATOM 725 N N . ALA A 1 92 ? -22.801 8.535 -24.605 1.00 90.19 92 ALA A N 1
ATOM 726 C CA . ALA A 1 92 ? -22.438 9.532 -25.607 1.00 90.19 92 ALA A CA 1
ATOM 727 C C . ALA A 1 92 ? -21.911 10.820 -24.949 1.00 90.19 92 ALA A C 1
ATOM 729 O O . ALA A 1 92 ? -20.829 11.290 -25.298 1.00 90.19 92 ALA A O 1
ATOM 730 N N . SER A 1 93 ? -22.604 11.326 -23.920 1.00 83.19 93 SER A N 1
ATOM 731 C CA . SER A 1 93 ? -22.175 12.518 -23.170 1.00 83.19 93 SER A CA 1
ATOM 732 C C . SER A 1 93 ? -20.850 12.324 -22.419 1.00 83.19 93 SER A C 1
ATOM 734 O O . SER A 1 93 ? -20.004 13.221 -22.402 1.00 83.19 93 SER A O 1
ATOM 736 N N . ARG A 1 94 ? -20.607 11.139 -21.841 1.00 84.31 94 ARG A N 1
ATOM 737 C CA . ARG A 1 94 ? -19.328 10.820 -21.179 1.00 84.31 94 ARG A CA 1
ATOM 738 C C . ARG A 1 94 ? -18.167 10.690 -22.161 1.00 84.31 94 ARG A C 1
ATOM 740 O O . ARG A 1 94 ? -17.047 11.080 -21.822 1.00 84.31 94 ARG A O 1
ATOM 747 N N . LEU A 1 95 ? -18.411 10.120 -23.340 1.00 84.25 95 LEU A N 1
ATOM 748 C CA . LEU A 1 95 ? -17.390 9.966 -24.373 1.00 84.25 95 LEU A CA 1
ATOM 749 C C . LEU A 1 95 ? -17.005 11.329 -24.955 1.00 84.25 95 LEU A C 1
ATOM 751 O O . LEU A 1 95 ? -15.817 11.638 -25.041 1.00 84.25 95 LEU A O 1
ATOM 755 N N . ASP A 1 96 ? -17.997 12.165 -25.259 1.00 82.94 96 ASP A N 1
ATOM 756 C CA . ASP A 1 96 ? -17.796 13.517 -25.783 1.00 82.94 96 ASP A CA 1
ATOM 757 C C . ASP A 1 96 ? -16.991 14.385 -24.797 1.00 82.94 96 ASP A C 1
ATOM 759 O O . ASP A 1 96 ? -15.971 14.981 -25.149 1.00 82.94 96 ASP A O 1
ATOM 763 N N . ALA A 1 97 ? -17.321 14.312 -23.502 1.00 77.88 97 ALA A N 1
ATOM 764 C CA . ALA A 1 97 ? -16.577 15.007 -22.450 1.00 77.88 97 ALA A CA 1
ATOM 765 C C . ALA A 1 97 ? -15.107 14.551 -22.302 1.00 77.88 97 ALA A C 1
ATOM 767 O O . ALA A 1 97 ? -14.272 15.316 -21.806 1.00 77.88 97 ALA A O 1
ATOM 768 N N . ARG A 1 98 ? -14.766 13.314 -22.701 1.00 74.62 98 ARG A N 1
ATOM 769 C CA . ARG A 1 98 ? -13.398 12.766 -22.609 1.00 74.62 98 ARG A CA 1
ATOM 770 C C . ARG A 1 98 ? -12.566 12.999 -23.862 1.00 74.62 98 ARG A C 1
ATOM 772 O O . ARG A 1 98 ? -11.372 13.262 -23.730 1.00 74.62 98 ARG A O 1
ATOM 779 N N . ILE A 1 99 ? -13.164 12.923 -25.051 1.00 70.06 99 ILE A N 1
ATOM 780 C CA . ILE A 1 99 ? -12.445 13.088 -26.325 1.00 70.06 99 ILE A CA 1
ATOM 781 C C . ILE A 1 99 ?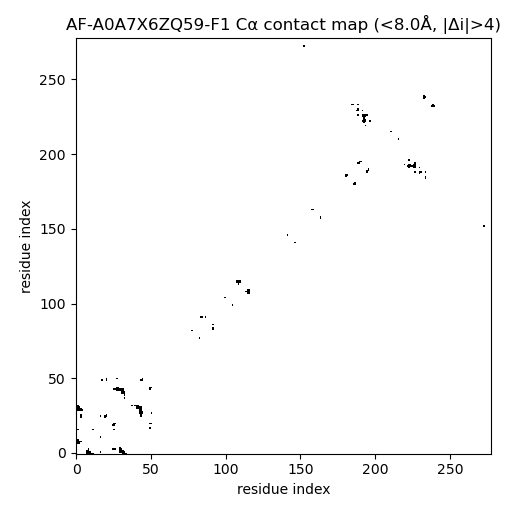 -11.784 14.475 -26.396 1.00 70.06 99 ILE A C 1
ATOM 783 O O . ILE A 1 99 ? -10.635 14.585 -26.823 1.00 70.06 99 ILE A O 1
ATOM 787 N N . PHE A 1 100 ? -12.438 15.512 -25.865 1.00 55.41 100 PHE A N 1
ATOM 788 C CA . PHE A 1 100 ? -11.913 16.882 -25.842 1.00 55.41 100 PHE A CA 1
ATOM 789 C C . PHE A 1 100 ? -10.862 17.177 -24.758 1.00 55.41 100 PHE A C 1
ATOM 791 O O . PHE A 1 100 ? -10.281 18.260 -24.761 1.00 55.41 100 PHE A O 1
ATOM 798 N N . ARG A 1 101 ? -10.587 16.250 -23.829 1.00 49.84 101 ARG A N 1
ATOM 799 C CA . ARG A 1 101 ? -9.661 16.482 -22.700 1.00 49.84 101 ARG A CA 1
ATOM 800 C C . ARG A 1 101 ? -8.334 15.736 -22.797 1.00 49.84 101 ARG A C 1
ATOM 802 O O . ARG A 1 101 ? -7.550 15.788 -21.852 1.00 49.84 101 ARG A O 1
ATOM 809 N N . SER A 1 102 ? -8.045 15.069 -23.914 1.00 45.97 102 SER A N 1
ATOM 810 C CA . SER A 1 102 ? -6.704 14.522 -24.132 1.00 45.97 102 SER A CA 1
ATOM 811 C C . SER A 1 102 ? -5.695 15.674 -24.269 1.00 45.97 102 SER A C 1
ATOM 813 O O . SER A 1 102 ? -5.798 16.446 -25.224 1.00 45.97 102 SER A O 1
ATOM 815 N N . PRO A 1 103 ? -4.686 15.792 -23.382 1.00 50.28 103 PRO A N 1
ATOM 816 C CA . PRO A 1 103 ? -3.695 16.872 -23.436 1.00 50.28 103 PRO A CA 1
ATOM 817 C C . PRO A 1 103 ? -2.787 16.805 -24.678 1.00 50.28 103 PRO A C 1
ATOM 819 O O . PRO A 1 103 ? -1.952 17.681 -24.885 1.00 50.28 103 PRO A O 1
ATOM 822 N N . PHE A 1 104 ? -2.951 15.781 -25.521 1.00 46.97 104 PHE A N 1
ATOM 823 C CA . PHE A 1 104 ? -2.135 15.537 -26.708 1.00 46.97 104 PHE A CA 1
ATOM 824 C C . PHE A 1 104 ? -2.788 15.976 -28.024 1.00 46.97 104 PHE A C 1
ATOM 826 O O . PHE A 1 104 ? -2.168 15.838 -29.078 1.00 46.97 104 PHE A O 1
ATOM 833 N N . ILE A 1 105 ? -4.015 16.508 -27.996 1.00 48.66 105 ILE A N 1
ATOM 834 C CA . ILE A 1 105 ? -4.711 16.972 -29.201 1.00 48.66 105 ILE A CA 1
ATOM 835 C C . ILE A 1 105 ? -5.165 18.411 -28.964 1.00 48.66 105 ILE A C 1
ATOM 837 O O . ILE A 1 105 ? -6.255 18.661 -28.463 1.00 48.66 105 ILE A O 1
ATOM 841 N N . SER A 1 106 ? -4.320 19.378 -29.326 1.00 45.09 106 SER A N 1
ATOM 842 C CA . SER A 1 106 ? -4.795 20.754 -29.481 1.00 45.09 106 SER A CA 1
ATOM 843 C C . SER A 1 106 ? -5.769 20.772 -30.667 1.00 45.09 106 SER A C 1
ATOM 845 O O . SER A 1 106 ? -5.374 20.349 -31.760 1.00 45.09 106 SER A O 1
ATOM 847 N N . PRO A 1 107 ? -7.034 21.196 -30.491 1.00 49.09 107 PRO A N 1
ATOM 848 C CA . PRO A 1 107 ? -7.991 21.242 -31.583 1.00 49.09 107 PRO A CA 1
ATOM 849 C C . PRO A 1 107 ? -7.605 22.395 -32.510 1.00 49.09 107 PRO A C 1
ATOM 851 O O . PRO A 1 107 ? -8.057 23.524 -32.360 1.00 49.09 107 PRO A O 1
ATOM 854 N N . GLN A 1 108 ? -6.745 22.121 -33.488 1.00 48.50 108 GLN A N 1
ATOM 855 C CA . GLN A 1 108 ? -6.601 22.998 -34.642 1.00 48.50 108 GLN A CA 1
ATOM 856 C C . GLN A 1 108 ? -7.760 22.717 -35.594 1.00 48.50 108 GLN A C 1
ATOM 858 O O . GLN A 1 108 ? -7.626 22.015 -36.594 1.00 48.50 108 GLN A O 1
ATOM 863 N N . THR A 1 109 ? -8.933 23.239 -35.253 1.00 49.28 109 THR A N 1
ATOM 864 C CA . THR A 1 109 ? -9.999 23.431 -36.232 1.00 49.28 109 THR A CA 1
ATOM 865 C C . THR A 1 109 ? -9.542 24.516 -37.202 1.00 49.28 109 THR A C 1
ATOM 867 O O . THR A 1 109 ? -9.218 25.628 -36.778 1.00 49.28 109 THR A O 1
ATOM 870 N N . LEU A 1 110 ? -9.492 24.206 -38.503 1.00 52.19 110 LEU A N 1
ATOM 871 C CA . LEU A 1 110 ? -9.425 25.251 -39.528 1.00 52.19 110 LEU A CA 1
ATOM 872 C C . LEU A 1 110 ? -10.605 26.215 -39.324 1.00 52.19 110 LEU A C 1
ATOM 874 O O . LEU A 1 110 ? -11.660 25.801 -38.841 1.00 52.19 110 LEU A O 1
ATOM 878 N N . LYS A 1 111 ? -10.435 27.491 -39.698 1.00 62.97 111 LYS A N 1
ATOM 879 C CA . LYS A 1 111 ? -11.456 28.549 -39.532 1.00 62.97 111 LYS A CA 1
ATOM 880 C C . LYS A 1 111 ? -12.829 28.186 -40.119 1.00 62.97 111 LYS A C 1
ATOM 882 O O . LYS A 1 111 ? -13.829 28.736 -39.677 1.00 62.97 111 LYS A O 1
ATOM 887 N N . ASP A 1 112 ? -12.867 27.223 -41.032 1.00 71.44 112 ASP A N 1
ATOM 888 C CA . ASP A 1 112 ? -14.069 26.785 -41.740 1.00 71.44 112 ASP A CA 1
ATOM 889 C C . ASP A 1 112 ? -14.794 25.604 -41.056 1.00 71.44 112 ASP A C 1
ATOM 891 O O . ASP A 1 112 ? -15.723 25.032 -41.617 1.00 71.44 112 ASP A O 1
ATOM 895 N N . GLY A 1 113 ? -14.379 25.192 -39.849 1.00 73.31 113 GLY A N 1
ATOM 896 C CA . GLY A 1 113 ? -15.064 24.157 -39.054 1.00 73.31 113 GLY A CA 1
ATOM 897 C C . GLY A 1 113 ? -14.839 22.712 -39.522 1.00 73.31 113 GLY A C 1
ATOM 898 O O . GLY A 1 113 ? -15.274 21.771 -38.862 1.00 73.31 113 GLY A O 1
ATOM 899 N N . THR A 1 114 ? -14.119 22.496 -40.622 1.00 66.19 114 THR A N 1
ATOM 900 C CA . THR A 1 114 ? -13.739 21.157 -41.093 1.00 66.19 114 THR A CA 1
ATOM 901 C C . THR A 1 114 ? -12.516 20.614 -40.352 1.00 66.19 114 THR A C 1
ATOM 903 O O . THR A 1 114 ? -11.481 21.282 -40.268 1.00 66.19 114 THR A O 1
ATOM 906 N N . LEU A 1 115 ? -12.610 19.374 -39.854 1.00 58.16 115 LEU A N 1
ATOM 907 C CA . LEU A 1 115 ? -11.472 18.664 -39.264 1.00 58.16 115 LEU A CA 1
ATOM 908 C C . LEU A 1 115 ? -10.376 18.428 -40.321 1.00 58.16 115 LEU A C 1
ATOM 910 O O . LEU A 1 115 ? -10.681 17.933 -41.412 1.00 58.16 115 LEU A O 1
ATOM 914 N N . PRO A 1 116 ? -9.098 18.728 -40.021 1.00 64.56 116 PRO A N 1
ATOM 915 C CA . PRO A 1 116 ? -8.008 18.425 -40.935 1.00 64.56 116 PRO A CA 1
ATOM 916 C C . PRO A 1 116 ? -7.919 16.911 -41.151 1.00 64.56 116 PRO A C 1
ATOM 918 O O . PRO A 1 116 ? -7.953 16.122 -40.204 1.00 64.56 116 PRO A O 1
ATOM 921 N N . LYS A 1 117 ? -7.792 16.500 -42.417 1.00 69.75 117 LYS A N 1
ATOM 922 C CA . LYS A 1 117 ? -7.617 15.094 -42.801 1.00 69.75 117 LYS A CA 1
ATOM 923 C C . LYS A 1 117 ? -6.437 14.509 -42.006 1.00 69.75 117 LYS A C 1
ATOM 925 O O . LYS A 1 117 ? -5.365 15.121 -42.028 1.00 69.75 117 LYS A O 1
ATOM 930 N N . PRO A 1 118 ? -6.595 13.367 -41.306 1.00 63.53 118 PRO A N 1
ATOM 931 C CA . PRO A 1 118 ? -5.551 12.838 -40.438 1.00 63.53 118 PRO A CA 1
ATOM 932 C C . PRO A 1 118 ? -4.278 12.600 -41.252 1.00 63.53 118 PRO A C 1
ATOM 934 O O . PRO A 1 118 ? -4.242 11.780 -42.173 1.00 63.53 118 PRO A O 1
ATOM 937 N N . GLY A 1 119 ? -3.232 13.368 -40.944 1.00 65.44 119 GLY A N 1
ATOM 938 C CA . GLY A 1 119 ? -1.922 13.185 -41.552 1.00 65.44 119 GLY A CA 1
ATOM 939 C C . GLY A 1 119 ? -1.363 11.808 -41.196 1.00 65.44 119 GLY A C 1
ATOM 940 O O . GLY A 1 119 ? -1.643 11.274 -40.123 1.00 65.44 119 GLY A O 1
ATOM 941 N N . LYS A 1 120 ? -0.551 11.220 -42.087 1.00 65.44 120 LYS A N 1
ATOM 942 C CA . LYS A 1 120 ? 0.142 9.952 -41.807 1.00 65.44 120 LYS A CA 1
ATOM 943 C C . LYS A 1 120 ? 0.867 10.052 -40.459 1.00 65.44 120 LYS A C 1
ATOM 945 O O . LYS A 1 120 ? 1.701 10.937 -40.267 1.00 65.44 120 LYS A O 1
ATOM 950 N N . ILE A 1 121 ? 0.527 9.149 -39.540 1.00 61.53 121 ILE A N 1
ATOM 951 C CA . ILE A 1 121 ? 0.983 9.144 -38.146 1.00 61.53 121 ILE A CA 1
ATOM 952 C C . ILE A 1 121 ? 2.516 9.068 -38.113 1.00 61.53 121 ILE A C 1
ATOM 954 O O . ILE A 1 121 ? 3.112 8.025 -38.378 1.00 61.53 121 ILE A O 1
ATOM 958 N N . LYS A 1 122 ? 3.171 10.187 -37.779 1.00 69.94 122 LYS A N 1
ATOM 959 C CA . LYS A 1 122 ? 4.640 10.289 -37.687 1.00 69.94 122 LYS A CA 1
ATOM 960 C C . LYS A 1 122 ? 5.219 9.516 -36.491 1.00 69.94 122 LYS A C 1
ATOM 962 O O . LYS A 1 122 ? 6.405 9.200 -36.499 1.00 69.94 122 LYS A O 1
ATOM 967 N N . CYS A 1 123 ? 4.392 9.155 -35.506 1.00 69.44 123 CYS A N 1
ATOM 968 C CA . CYS A 1 123 ? 4.812 8.472 -34.278 1.00 69.44 123 CYS A CA 1
ATOM 969 C C . CYS A 1 123 ? 5.428 7.091 -34.535 1.00 69.44 123 CYS A C 1
ATOM 971 O O . CYS A 1 123 ? 6.416 6.741 -33.897 1.00 69.44 123 CYS A O 1
ATOM 973 N N . LEU A 1 124 ? 4.906 6.335 -35.508 1.00 71.06 124 LEU A N 1
ATOM 974 C CA . LEU A 1 124 ? 5.445 5.010 -35.836 1.00 71.06 124 LEU A CA 1
ATOM 975 C C . LEU A 1 124 ? 6.865 5.089 -36.403 1.00 71.06 124 LEU A C 1
ATOM 977 O O . LEU A 1 124 ? 7.692 4.232 -36.106 1.00 71.06 124 LEU A O 1
ATOM 981 N N . LYS A 1 125 ? 7.171 6.144 -37.168 1.00 70.00 125 LYS A N 1
ATOM 982 C CA . LYS A 1 125 ? 8.517 6.360 -37.706 1.00 70.00 125 LYS A CA 1
ATOM 983 C C . LYS A 1 125 ? 9.500 6.704 -36.589 1.00 70.00 125 LYS A C 1
ATOM 985 O O 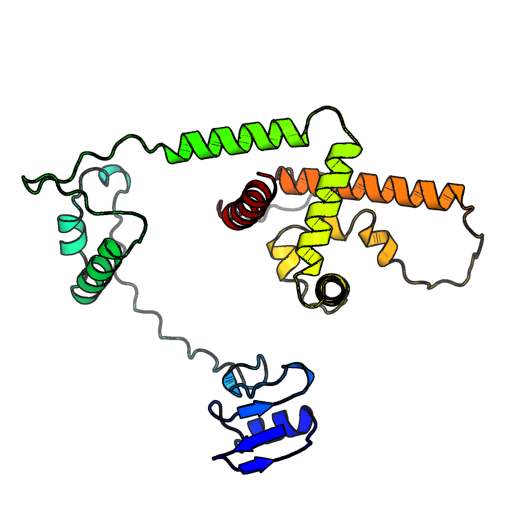. LYS A 1 125 ? 10.557 6.091 -36.521 1.00 70.00 125 LYS A O 1
ATOM 990 N N . SER A 1 126 ? 9.130 7.613 -35.686 1.00 72.75 126 SER A N 1
ATOM 991 C CA . SER A 1 126 ? 9.974 7.972 -34.539 1.00 72.75 126 SER A CA 1
ATOM 992 C C . SER A 1 126 ? 10.217 6.787 -33.598 1.00 72.75 126 SER A C 1
ATOM 994 O O . SER A 1 126 ? 11.346 6.587 -33.157 1.00 72.75 126 SER A O 1
ATOM 996 N N . LEU A 1 127 ? 9.195 5.960 -33.346 1.00 73.38 127 LEU A N 1
ATOM 997 C CA . LEU A 1 127 ? 9.321 4.746 -32.534 1.00 73.38 127 LEU A CA 1
ATOM 998 C C . LEU A 1 127 ? 10.259 3.721 -33.190 1.00 73.38 127 LEU A C 1
ATOM 1000 O O . LEU A 1 127 ? 11.160 3.199 -32.537 1.00 73.38 127 LEU A O 1
ATOM 1004 N N . ALA A 1 128 ? 10.084 3.464 -34.491 1.00 74.81 128 ALA A N 1
ATOM 1005 C CA . ALA A 1 128 ? 10.933 2.539 -35.237 1.00 74.81 128 ALA A CA 1
ATOM 1006 C C . ALA A 1 128 ? 12.399 3.004 -35.275 1.00 74.81 128 ALA A C 1
ATOM 1008 O O . ALA A 1 128 ? 13.310 2.193 -35.106 1.00 74.81 128 ALA A O 1
ATOM 1009 N N . THR A 1 129 ? 12.636 4.310 -35.436 1.00 83.12 129 THR A N 1
ATOM 1010 C CA . THR A 1 129 ? 13.983 4.894 -35.370 1.00 83.12 129 THR A CA 1
ATOM 1011 C C . THR A 1 129 ? 14.591 4.755 -33.974 1.00 83.12 129 THR A C 1
ATOM 1013 O O . THR A 1 129 ? 15.742 4.334 -33.862 1.00 83.12 129 THR A O 1
ATOM 1016 N N . GLY A 1 130 ? 13.824 5.029 -32.913 1.00 79.12 130 GLY A N 1
ATOM 1017 C CA . GLY A 1 130 ? 14.274 4.828 -31.533 1.00 79.12 130 GLY A CA 1
ATOM 1018 C C . GLY A 1 130 ? 14.696 3.380 -31.272 1.00 79.12 130 GLY A C 1
ATOM 1019 O O . GLY A 1 130 ? 15.806 3.135 -30.806 1.00 79.12 130 GLY A O 1
ATOM 1020 N N . TRP A 1 131 ? 13.866 2.416 -31.675 1.00 76.31 131 TRP A N 1
ATOM 1021 C CA . TRP A 1 131 ? 14.148 0.989 -31.509 1.00 76.31 131 TRP A CA 1
ATOM 1022 C C . TRP A 1 131 ? 15.395 0.523 -32.272 1.00 76.31 131 TRP A C 1
ATOM 1024 O O . TRP A 1 131 ? 16.226 -0.201 -31.723 1.00 76.31 131 TRP A O 1
ATOM 1034 N N . SER A 1 132 ? 15.560 0.963 -33.523 1.00 77.94 132 SER A N 1
ATOM 1035 C CA . SER A 1 132 ? 16.740 0.630 -34.329 1.00 77.94 132 SER A CA 1
ATOM 1036 C C . SER A 1 132 ? 18.032 1.143 -33.688 1.00 77.94 132 SER A C 1
ATOM 1038 O O . SER A 1 132 ? 19.035 0.428 -33.662 1.00 77.94 132 SER A O 1
ATOM 1040 N N . ASN A 1 133 ? 18.005 2.353 -33.124 1.00 74.88 133 ASN A N 1
ATOM 1041 C CA . ASN A 1 133 ? 19.156 2.939 -32.439 1.00 74.88 133 ASN A CA 1
ATOM 1042 C C . ASN A 1 133 ? 19.479 2.191 -31.141 1.00 74.88 133 ASN A C 1
ATOM 1044 O O . ASN A 1 133 ? 20.641 1.872 -30.896 1.00 74.88 133 ASN A O 1
ATOM 1048 N N . THR A 1 134 ? 18.466 1.835 -30.348 1.00 69.69 134 THR A N 1
ATOM 1049 C CA . THR A 1 134 ? 18.640 1.025 -29.134 1.00 69.69 134 THR A CA 1
ATOM 1050 C C . THR A 1 134 ? 19.238 -0.341 -29.458 1.00 69.69 134 THR A C 1
ATOM 1052 O O . THR A 1 134 ? 20.201 -0.757 -28.818 1.00 69.69 134 THR A O 1
ATOM 1055 N N . LYS A 1 135 ? 18.735 -1.016 -30.499 1.00 77.12 135 LYS A N 1
ATOM 1056 C CA . LYS A 1 135 ? 19.282 -2.296 -30.961 1.00 77.12 135 LYS A CA 1
ATOM 1057 C C . LYS A 1 135 ? 20.743 -2.143 -31.392 1.00 77.12 135 LYS A C 1
ATOM 1059 O O . LYS A 1 135 ? 21.590 -2.923 -30.971 1.00 77.12 135 LYS A O 1
ATOM 1064 N N . SER A 1 136 ? 21.066 -1.111 -32.170 1.00 77.81 136 SER A N 1
ATOM 1065 C CA . SER A 1 136 ? 22.452 -0.853 -32.573 1.00 77.81 136 SER A CA 1
ATOM 1066 C C . SER A 1 136 ? 23.372 -0.569 -31.384 1.00 77.81 136 SER A C 1
ATOM 1068 O O . SER A 1 136 ? 24.549 -0.906 -31.451 1.00 77.81 136 SER A O 1
ATOM 1070 N N . LEU A 1 137 ? 22.870 0.047 -30.311 1.00 69.44 137 LEU A N 1
ATOM 1071 C CA . LEU A 1 137 ? 23.660 0.345 -29.118 1.00 69.44 137 LEU A CA 1
ATOM 1072 C C . LEU A 1 137 ? 23.902 -0.907 -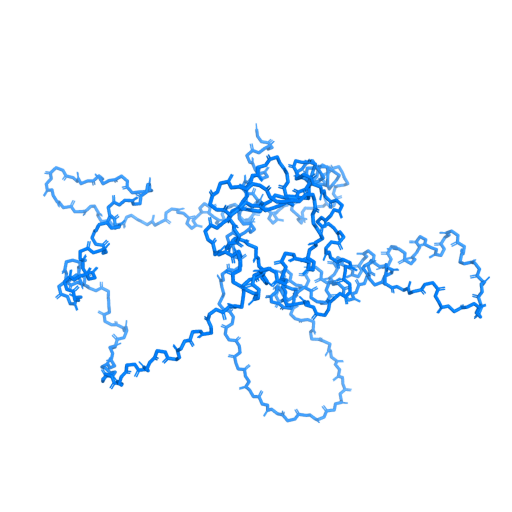28.261 1.00 69.44 137 LEU A C 1
ATOM 1074 O O . LEU A 1 137 ? 25.021 -1.111 -27.792 1.00 69.44 137 LEU A O 1
ATOM 1078 N N . LEU A 1 138 ? 22.868 -1.738 -28.086 1.00 65.81 138 LEU A N 1
ATOM 1079 C CA . LEU A 1 138 ? 22.905 -2.960 -27.273 1.00 65.81 138 LEU A CA 1
ATOM 1080 C C . LEU A 1 138 ? 23.705 -4.093 -27.929 1.00 65.81 138 LEU A C 1
ATOM 1082 O O . LEU A 1 138 ? 24.330 -4.878 -27.222 1.00 65.81 138 LEU A O 1
ATOM 1086 N N . PHE A 1 139 ? 23.704 -4.166 -29.264 1.00 69.00 139 PHE A N 1
ATOM 1087 C CA . PHE A 1 139 ? 24.366 -5.231 -30.030 1.00 69.00 139 PHE A CA 1
ATOM 1088 C C . PHE A 1 139 ? 25.614 -4.766 -30.798 1.00 69.00 139 PHE A C 1
ATOM 1090 O O . PHE A 1 139 ? 26.158 -5.524 -31.599 1.00 69.00 139 PHE A O 1
ATOM 1097 N N . ALA A 1 140 ? 26.091 -3.538 -30.573 1.00 71.19 140 ALA A N 1
ATOM 1098 C CA . ALA A 1 140 ? 27.433 -3.153 -31.008 1.00 71.19 140 ALA A CA 1
ATOM 1099 C C . ALA A 1 140 ? 28.495 -3.976 -30.257 1.00 71.19 140 ALA A C 1
ATOM 1101 O O . ALA A 1 140 ? 28.235 -4.471 -29.160 1.00 71.19 140 ALA A O 1
ATOM 1102 N N . ASN A 1 141 ? 29.700 -4.082 -30.833 1.00 81.44 141 ASN A N 1
ATOM 1103 C CA . ASN A 1 141 ? 30.851 -4.753 -30.218 1.00 81.44 141 ASN A CA 1
ATOM 1104 C C . ASN A 1 141 ? 30.932 -4.444 -28.718 1.00 81.44 141 ASN A C 1
ATOM 1106 O O . ASN A 1 141 ? 30.936 -3.273 -28.323 1.00 81.44 141 ASN A O 1
ATOM 1110 N N . PHE A 1 142 ? 30.960 -5.504 -27.906 1.00 70.19 142 PHE A N 1
ATOM 1111 C CA . PHE A 1 142 ? 30.907 -5.423 -26.452 1.00 70.19 142 PHE A CA 1
ATOM 1112 C C . PHE A 1 142 ? 31.965 -4.440 -25.935 1.00 70.19 142 PHE A C 1
ATOM 1114 O O . PHE A 1 142 ? 33.166 -4.688 -26.003 1.00 70.19 142 PHE A O 1
ATOM 1121 N N . SER A 1 143 ? 31.508 -3.289 -25.441 1.00 80.12 143 SER A N 1
ATOM 1122 C CA . SER A 1 143 ? 32.365 -2.266 -24.851 1.00 80.12 143 SER A CA 1
ATOM 1123 C C . SER A 1 143 ? 32.115 -2.239 -23.355 1.00 80.12 143 SER A C 1
ATOM 1125 O O . SER A 1 143 ? 31.074 -1.751 -22.908 1.00 80.12 143 SER A O 1
ATOM 1127 N N . PHE A 1 144 ? 33.085 -2.729 -22.582 1.00 75.62 144 PHE A N 1
ATOM 1128 C CA . PHE A 1 144 ? 33.026 -2.736 -21.119 1.00 75.62 144 PHE A CA 1
ATOM 1129 C C . PHE A 1 144 ? 32.664 -1.356 -20.548 1.00 75.62 144 PHE A C 1
ATOM 1131 O O . PHE A 1 144 ? 31.828 -1.251 -19.660 1.00 75.62 144 PHE A O 1
ATOM 1138 N N . ARG A 1 145 ? 33.204 -0.275 -21.132 1.00 79.81 145 ARG A N 1
ATOM 1139 C CA . ARG A 1 145 ? 32.907 1.108 -20.723 1.00 79.81 145 ARG A CA 1
ATOM 1140 C C . ARG A 1 145 ? 31.425 1.472 -20.863 1.00 79.81 145 ARG A C 1
ATOM 1142 O O . ARG A 1 145 ? 30.894 2.150 -19.990 1.00 79.81 145 ARG A O 1
ATOM 1149 N N . ARG A 1 146 ? 30.759 1.044 -21.943 1.00 76.31 146 ARG A N 1
ATOM 1150 C CA . ARG A 1 146 ? 29.327 1.325 -22.168 1.00 76.31 146 ARG A CA 1
ATOM 1151 C C . ARG A 1 146 ? 28.448 0.533 -21.208 1.00 76.31 146 ARG A C 1
ATOM 1153 O O . ARG A 1 146 ? 27.522 1.096 -20.640 1.00 76.31 146 ARG A O 1
ATOM 1160 N N . TRP A 1 147 ? 28.775 -0.739 -20.998 1.00 80.38 147 TRP A N 1
ATOM 1161 C CA . TRP A 1 147 ? 28.056 -1.593 -20.056 1.00 80.38 147 TRP A CA 1
ATOM 1162 C C . TRP A 1 147 ? 28.236 -1.137 -18.607 1.00 80.38 147 TRP A C 1
ATOM 1164 O O . TRP A 1 147 ? 27.257 -1.077 -17.877 1.00 80.38 147 TRP A O 1
ATOM 1174 N N . LEU A 1 148 ? 29.440 -0.711 -18.215 1.00 79.69 148 LEU A N 1
ATOM 1175 C CA . LEU A 1 148 ? 29.695 -0.134 -16.894 1.00 79.69 148 LEU A CA 1
ATOM 1176 C C . LEU A 1 148 ? 28.865 1.139 -16.663 1.00 79.69 148 LEU A C 1
ATOM 1178 O O . LEU A 1 148 ? 28.240 1.272 -15.617 1.00 79.69 148 LEU A O 1
ATOM 1182 N N . LEU A 1 149 ? 28.814 2.047 -17.644 1.00 79.19 149 LEU A N 1
ATOM 1183 C CA . LEU A 1 149 ? 27.978 3.254 -17.584 1.00 79.19 149 LEU A CA 1
ATOM 1184 C C . LEU A 1 149 ? 26.490 2.915 -17.457 1.00 79.19 149 LEU A C 1
ATOM 1186 O O . LEU A 1 149 ? 25.798 3.523 -16.647 1.00 79.19 149 LEU A O 1
ATOM 1190 N N . LEU A 1 150 ? 26.014 1.922 -18.210 1.00 80.50 150 LEU A N 1
ATOM 1191 C CA . LEU A 1 150 ? 24.623 1.481 -18.154 1.00 80.50 150 LEU A CA 1
ATOM 1192 C C . LEU A 1 150 ? 24.288 0.854 -16.792 1.00 80.50 150 LEU A C 1
ATOM 1194 O O . LEU A 1 150 ? 23.268 1.200 -16.202 1.00 80.50 150 LEU A O 1
ATOM 1198 N N . SER A 1 151 ? 25.179 0.026 -16.242 1.00 76.94 151 SER A N 1
ATOM 1199 C CA . SER A 1 151 ? 25.047 -0.531 -14.890 1.00 76.94 151 SER A CA 1
ATOM 1200 C C . SER A 1 151 ? 25.067 0.549 -13.807 1.00 76.94 151 SER A C 1
ATOM 1202 O O . SER A 1 151 ? 24.268 0.486 -12.876 1.00 76.94 151 SER A O 1
ATOM 1204 N N . ILE A 1 152 ? 25.930 1.565 -13.932 1.00 77.44 152 ILE A N 1
ATOM 1205 C CA . ILE A 1 152 ? 25.959 2.713 -13.014 1.00 77.44 152 ILE A CA 1
ATOM 1206 C C . ILE A 1 152 ? 24.655 3.508 -13.116 1.00 77.44 152 ILE A C 1
ATOM 1208 O O . ILE A 1 152 ? 24.083 3.835 -12.084 1.00 77.44 152 ILE A O 1
ATOM 1212 N N . CYS A 1 153 ? 24.143 3.775 -14.322 1.00 75.25 153 CYS A N 1
ATOM 1213 C CA . CYS A 1 153 ? 22.849 4.437 -14.505 1.00 75.25 153 CYS A CA 1
ATOM 1214 C C . CYS A 1 153 ? 21.714 3.658 -13.831 1.00 75.25 153 CYS A C 1
ATOM 1216 O O . CYS A 1 153 ? 20.944 4.249 -13.079 1.00 75.25 153 CYS A O 1
ATOM 1218 N N . VAL A 1 154 ? 21.637 2.340 -14.038 1.00 79.38 154 VAL A N 1
ATOM 1219 C CA . VAL A 1 154 ? 20.626 1.494 -13.383 1.00 79.38 154 VAL A CA 1
ATOM 1220 C C . VAL A 1 154 ? 20.785 1.544 -11.860 1.00 79.38 154 VAL A C 1
ATOM 1222 O O . VAL A 1 154 ? 19.806 1.791 -11.156 1.00 79.38 154 VAL A O 1
ATOM 1225 N N . MET A 1 155 ? 22.010 1.424 -11.339 1.00 73.12 155 MET A N 1
ATOM 1226 C CA . MET A 1 155 ? 22.269 1.564 -9.901 1.00 73.12 155 MET A CA 1
ATOM 1227 C C . MET A 1 155 ? 21.843 2.933 -9.359 1.00 73.12 155 MET A C 1
ATOM 1229 O O . MET A 1 155 ? 21.156 2.991 -8.344 1.00 73.12 155 MET A O 1
ATOM 1233 N N . LEU A 1 156 ? 22.173 4.033 -10.042 1.00 73.50 156 LEU A N 1
ATOM 1234 C CA . LEU A 1 156 ? 21.785 5.387 -9.634 1.00 73.50 156 LEU A CA 1
ATOM 1235 C C . LEU A 1 156 ? 20.262 5.569 -9.631 1.00 73.50 156 LEU A C 1
ATOM 1237 O O . LEU A 1 156 ? 19.728 6.154 -8.690 1.00 73.50 156 LEU A O 1
ATOM 1241 N N . THR A 1 157 ? 19.545 5.018 -10.618 1.00 76.06 157 THR A N 1
ATOM 1242 C CA . THR A 1 157 ? 18.071 5.049 -10.617 1.00 76.06 157 THR A CA 1
ATOM 1243 C C . THR A 1 157 ? 17.470 4.258 -9.456 1.00 76.06 157 THR A C 1
ATOM 1245 O O . THR A 1 157 ? 16.423 4.638 -8.934 1.00 76.06 157 THR A O 1
ATOM 1248 N N . MET A 1 158 ? 18.152 3.208 -8.991 1.00 68.31 158 MET A N 1
ATOM 1249 C CA . MET A 1 158 ? 17.725 2.444 -7.820 1.00 68.31 158 MET A CA 1
ATOM 1250 C C . MET A 1 158 ? 18.027 3.154 -6.494 1.00 68.31 158 MET A C 1
ATOM 1252 O O . MET A 1 158 ? 17.257 2.990 -5.551 1.00 68.31 158 MET A O 1
ATOM 1256 N N . ILE A 1 159 ? 19.059 4.002 -6.409 1.00 72.50 159 ILE A N 1
ATOM 1257 C CA . ILE A 1 159 ? 19.359 4.795 -5.196 1.00 72.50 159 ILE A CA 1
ATOM 1258 C C . ILE A 1 159 ? 18.234 5.792 -4.873 1.00 72.50 159 ILE A C 1
ATOM 1260 O O . ILE A 1 159 ? 17.995 6.095 -3.707 1.00 72.50 159 ILE A O 1
ATOM 1264 N N . SER A 1 160 ? 17.507 6.281 -5.882 1.00 58.53 160 SER A N 1
ATOM 1265 C CA . SER A 1 160 ? 16.354 7.169 -5.670 1.00 58.53 160 SER A CA 1
ATOM 1266 C C . SER A 1 160 ? 15.087 6.441 -5.210 1.00 58.53 160 SER A C 1
ATOM 1268 O O . SER A 1 160 ? 14.121 7.096 -4.818 1.00 58.53 160 SER A O 1
ATOM 1270 N N . THR A 1 161 ? 15.068 5.105 -5.230 1.00 58.97 161 THR A N 1
ATOM 1271 C CA . THR A 1 161 ? 13.979 4.339 -4.618 1.00 58.97 161 THR A CA 1
ATOM 1272 C C . THR A 1 161 ? 14.264 4.163 -3.128 1.00 58.97 161 THR A C 1
ATOM 1274 O O . THR A 1 161 ? 15.394 3.844 -2.762 1.00 58.97 161 THR A O 1
ATOM 1277 N N . PRO A 1 162 ? 13.278 4.378 -2.239 1.00 49.31 162 PRO A N 1
ATOM 1278 C CA . PRO A 1 162 ? 13.536 4.554 -0.812 1.00 49.31 162 PRO A CA 1
ATOM 1279 C C . PRO A 1 162 ? 14.160 3.343 -0.110 1.00 49.31 162 PRO A C 1
ATOM 1281 O O . PRO A 1 162 ? 14.598 3.504 1.026 1.00 49.31 162 PRO A O 1
ATOM 1284 N N . ASN A 1 163 ? 14.245 2.167 -0.748 1.00 54.66 163 ASN A N 1
ATOM 1285 C CA . ASN A 1 163 ? 15.036 1.048 -0.245 1.00 54.66 163 ASN A CA 1
ATOM 1286 C C . ASN A 1 163 ? 15.236 -0.041 -1.340 1.00 54.66 163 ASN A C 1
ATOM 1288 O O . ASN A 1 163 ? 14.380 -0.915 -1.516 1.00 54.66 163 ASN A O 1
ATOM 1292 N N . PRO A 1 164 ? 16.344 -0.020 -2.109 1.00 50.38 164 PRO A N 1
ATOM 1293 C CA . PRO A 1 164 ? 16.574 -0.977 -3.199 1.00 50.38 164 PRO A CA 1
ATOM 1294 C C . PRO A 1 164 ? 16.751 -2.409 -2.685 1.00 50.38 164 PRO A C 1
ATOM 1296 O O . PRO A 1 164 ? 16.414 -3.363 -3.381 1.00 50.38 164 PRO A O 1
ATOM 1299 N N . VAL A 1 165 ? 17.214 -2.566 -1.441 1.00 51.59 165 VAL A N 1
ATOM 1300 C CA . VAL A 1 165 ? 17.366 -3.871 -0.792 1.00 51.59 165 VAL A CA 1
ATOM 1301 C C . VAL A 1 165 ? 16.010 -4.468 -0.441 1.00 51.59 165 VAL A C 1
ATOM 1303 O O . VAL A 1 165 ? 15.864 -5.669 -0.594 1.00 51.59 165 VAL A O 1
ATOM 1306 N N . THR A 1 166 ? 14.996 -3.678 -0.060 1.00 55.12 166 THR A N 1
ATOM 1307 C CA . THR A 1 166 ? 13.648 -4.237 0.174 1.00 55.12 166 THR A CA 1
ATOM 1308 C C . THR A 1 166 ? 12.943 -4.618 -1.120 1.00 55.12 166 THR A C 1
ATOM 1310 O O . THR A 1 166 ? 12.206 -5.600 -1.152 1.00 55.12 166 THR A O 1
ATOM 1313 N N . TRP A 1 167 ? 13.182 -3.864 -2.200 1.00 59.19 167 TRP A N 1
ATOM 1314 C CA . TRP A 1 167 ? 12.705 -4.238 -3.531 1.00 59.19 167 TRP A CA 1
ATOM 1315 C C . TRP A 1 167 ? 13.397 -5.525 -3.990 1.00 59.19 167 TRP A C 1
ATOM 1317 O O . TRP A 1 167 ? 12.727 -6.468 -4.394 1.00 59.19 167 TRP A O 1
ATOM 1327 N N . LEU A 1 168 ? 14.715 -5.639 -3.800 1.00 51.50 168 LEU A N 1
ATOM 1328 C CA . LEU A 1 168 ? 15.440 -6.861 -4.135 1.00 51.50 168 LEU A CA 1
ATOM 1329 C C . LEU A 1 168 ? 15.077 -8.051 -3.227 1.00 51.50 168 LEU A C 1
ATOM 1331 O O . LEU A 1 168 ? 14.939 -9.173 -3.704 1.00 51.50 168 LEU A O 1
ATOM 1335 N N . SER A 1 169 ? 14.865 -7.827 -1.929 1.00 53.41 169 SER A N 1
ATOM 1336 C CA . SER A 1 169 ? 14.482 -8.876 -0.979 1.00 53.41 169 SER A CA 1
ATOM 1337 C C . SER A 1 169 ? 13.045 -9.346 -1.179 1.00 53.41 169 SER A C 1
ATOM 1339 O O . SER A 1 169 ? 12.752 -10.495 -0.865 1.00 53.41 169 SER A O 1
ATOM 1341 N N . SER A 1 170 ? 12.162 -8.510 -1.745 1.00 55.38 170 SER A N 1
ATOM 1342 C CA . SER A 1 170 ? 10.838 -8.963 -2.194 1.00 55.38 170 SER A CA 1
ATOM 1343 C C . SER A 1 170 ? 10.896 -9.977 -3.346 1.00 55.38 170 SER A C 1
ATOM 1345 O O . SER A 1 170 ? 9.932 -10.707 -3.538 1.00 55.38 170 SER A O 1
ATOM 1347 N N . PHE A 1 171 ? 12.029 -10.109 -4.056 1.00 57.16 171 PHE A N 1
ATOM 1348 C CA . PHE A 1 171 ? 12.253 -11.224 -4.994 1.00 57.16 171 PHE A CA 1
ATOM 1349 C C . PHE A 1 171 ? 12.671 -12.525 -4.307 1.00 57.16 171 PHE A C 1
ATOM 1351 O O . PHE A 1 171 ? 12.571 -13.587 -4.917 1.00 57.16 171 PHE A O 1
ATOM 1358 N N . ASN A 1 172 ? 13.177 -12.453 -3.071 1.00 48.22 172 ASN A N 1
ATOM 1359 C CA . ASN A 1 172 ? 13.767 -13.598 -2.377 1.00 48.22 172 ASN A CA 1
ATOM 1360 C C . ASN A 1 172 ? 12.864 -14.178 -1.278 1.00 48.22 172 ASN A C 1
ATOM 1362 O O . ASN A 1 172 ? 13.201 -15.197 -0.680 1.00 48.22 172 ASN A O 1
ATOM 1366 N N . SER A 1 173 ? 11.716 -13.553 -0.997 1.00 51.00 173 SER A N 1
ATOM 1367 C CA . SER A 1 173 ? 10.719 -14.133 -0.102 1.00 51.00 173 SER A CA 1
ATOM 1368 C C . SER A 1 173 ? 10.038 -15.311 -0.795 1.00 51.00 173 SER A C 1
ATOM 1370 O O . SER A 1 173 ? 9.220 -15.130 -1.690 1.00 51.00 173 SER A O 1
ATOM 1372 N N . THR A 1 174 ? 10.365 -16.516 -0.339 1.00 45.25 174 THR A N 1
ATOM 1373 C CA . THR A 1 174 ? 9.824 -17.835 -0.712 1.00 45.25 174 THR A CA 1
ATOM 1374 C C . THR A 1 174 ? 8.336 -18.031 -0.396 1.00 45.25 174 THR A C 1
ATOM 1376 O O . THR A 1 174 ? 7.857 -19.166 -0.335 1.00 45.25 174 THR A O 1
ATOM 1379 N N . ASP A 1 175 ? 7.588 -16.950 -0.178 1.00 48.28 175 ASP A N 1
ATOM 1380 C CA . ASP A 1 175 ? 6.161 -17.058 0.069 1.00 48.28 175 ASP A CA 1
ATOM 1381 C C . ASP A 1 175 ? 5.449 -17.400 -1.246 1.00 48.28 175 ASP A C 1
ATOM 1383 O O . ASP A 1 175 ? 5.771 -16.871 -2.309 1.00 48.28 175 ASP A O 1
ATOM 1387 N N . LYS A 1 176 ? 4.504 -18.341 -1.199 1.00 50.97 176 LYS A N 1
ATOM 1388 C CA . LYS A 1 176 ? 3.912 -19.020 -2.372 1.00 50.97 176 LYS A CA 1
ATOM 1389 C C . LYS A 1 176 ? 3.074 -18.108 -3.289 1.00 50.97 176 LYS A C 1
ATOM 1391 O O . LYS A 1 176 ? 2.386 -18.601 -4.180 1.00 50.97 176 LYS A O 1
ATOM 1396 N N . SER A 1 177 ? 3.138 -16.791 -3.122 1.00 46.88 177 SER A N 1
ATOM 1397 C CA . SER A 1 177 ? 2.441 -15.780 -3.918 1.00 46.88 177 SER A CA 1
ATOM 1398 C C . SER A 1 177 ? 3.217 -15.333 -5.170 1.00 46.88 177 SER A C 1
ATOM 1400 O O . SER A 1 177 ? 3.069 -14.196 -5.608 1.00 46.88 177 SER A O 1
ATOM 1402 N N . ASN A 1 178 ? 3.979 -16.231 -5.814 1.00 49.75 178 ASN A N 1
ATOM 1403 C CA . ASN A 1 178 ? 4.736 -16.007 -7.067 1.00 49.75 178 ASN A CA 1
ATOM 1404 C C . ASN A 1 178 ? 3.889 -15.612 -8.308 1.00 49.75 178 ASN A C 1
ATOM 1406 O O . ASN A 1 178 ? 4.377 -15.681 -9.438 1.00 49.75 178 ASN A O 1
ATOM 1410 N N . GLN A 1 179 ? 2.644 -15.161 -8.138 1.00 51.88 179 GLN A N 1
ATOM 1411 C CA . GLN A 1 179 ? 1.787 -14.702 -9.230 1.00 51.88 179 GLN A CA 1
ATOM 1412 C C . GLN A 1 179 ? 2.400 -13.605 -10.118 1.00 51.88 179 GLN A C 1
ATOM 1414 O O . GLN A 1 179 ? 2.278 -13.749 -11.335 1.00 51.88 179 GLN A O 1
ATOM 1419 N N . PRO A 1 180 ? 3.122 -12.577 -9.617 1.00 56.03 180 PRO A N 1
ATOM 1420 C CA . PRO A 1 180 ? 3.583 -11.513 -10.507 1.00 56.03 180 PRO A CA 1
ATOM 1421 C C . PRO A 1 180 ? 4.680 -11.976 -11.482 1.00 56.03 180 PRO A C 1
ATOM 1423 O O . PRO A 1 180 ? 4.829 -11.397 -12.555 1.00 56.03 180 PRO A O 1
ATOM 1426 N N . PHE A 1 181 ? 5.442 -13.030 -11.161 1.00 55.72 181 PHE A N 1
ATOM 1427 C CA . PHE A 1 181 ? 6.549 -13.503 -12.009 1.00 55.72 181 PHE A CA 1
ATOM 1428 C C . PHE A 1 181 ? 6.097 -14.461 -13.100 1.00 55.72 181 PHE A C 1
ATOM 1430 O O . PHE A 1 181 ? 6.567 -14.354 -14.234 1.00 55.72 181 PHE A O 1
ATOM 1437 N N . VAL A 1 182 ? 5.156 -15.348 -12.768 1.00 68.75 182 VAL A N 1
ATOM 1438 C CA . VAL A 1 182 ? 4.508 -16.233 -13.743 1.00 68.75 182 VAL A CA 1
ATOM 1439 C C . VAL A 1 182 ? 3.738 -15.393 -14.765 1.00 68.75 182 VAL A C 1
ATOM 1441 O O . VAL A 1 182 ? 3.795 -15.662 -15.960 1.00 68.75 182 VAL A O 1
ATOM 1444 N N . GLU A 1 183 ? 3.113 -14.295 -14.332 1.00 67.00 183 GLU A N 1
ATOM 1445 C CA . GLU A 1 183 ? 2.397 -13.376 -15.226 1.00 67.00 183 GLU A CA 1
ATOM 1446 C C . GLU A 1 183 ? 3.338 -12.594 -16.173 1.00 67.00 183 GLU A C 1
ATOM 1448 O O . GLU A 1 183 ? 2.992 -12.283 -17.321 1.00 67.00 183 GLU A O 1
ATOM 1453 N N . LEU A 1 184 ? 4.576 -12.337 -15.737 1.00 69.88 184 LEU A N 1
ATOM 1454 C CA . LEU A 1 184 ? 5.634 -11.747 -16.565 1.00 69.88 184 LEU A CA 1
ATOM 1455 C C . LEU A 1 184 ? 6.400 -12.786 -17.408 1.00 69.88 184 LEU A C 1
ATOM 1457 O O . LEU A 1 184 ? 7.108 -12.393 -18.339 1.00 69.88 184 LEU A O 1
ATOM 1461 N N . GLY A 1 185 ? 6.224 -14.088 -17.154 1.00 78.12 185 GLY A N 1
ATOM 1462 C CA . GLY A 1 185 ? 6.943 -15.189 -17.811 1.00 78.12 185 GLY A CA 1
ATOM 1463 C C . GLY A 1 185 ? 8.446 -15.204 -17.520 1.00 78.12 185 GLY A C 1
ATOM 1464 O O . GLY A 1 185 ? 9.226 -15.592 -18.377 1.00 78.12 185 GLY A O 1
ATOM 1465 N N . LEU A 1 186 ? 8.874 -14.667 -16.373 1.00 78.38 186 LEU A N 1
ATOM 1466 C CA . LEU A 1 186 ? 10.293 -14.577 -15.981 1.00 78.38 186 LEU A CA 1
ATOM 1467 C C . LEU A 1 186 ? 10.760 -15.777 -15.146 1.00 78.38 186 LEU A C 1
ATOM 1469 O O . LEU A 1 186 ? 11.864 -15.772 -14.606 1.00 78.38 186 LEU A O 1
ATOM 1473 N N . ASP A 1 187 ? 9.922 -16.792 -14.996 1.00 82.81 187 ASP A N 1
ATOM 1474 C CA . ASP A 1 187 ? 10.177 -17.971 -14.180 1.00 82.81 187 ASP A CA 1
ATOM 1475 C C . ASP A 1 187 ? 11.452 -18.709 -14.607 1.00 82.81 187 ASP A C 1
ATOM 1477 O O . ASP A 1 187 ? 12.277 -19.002 -13.743 1.00 82.81 187 ASP A O 1
ATOM 1481 N N . GLU A 1 188 ? 11.693 -18.883 -15.909 1.00 78.44 188 GLU A N 1
ATOM 1482 C CA . GLU A 1 188 ? 12.925 -19.495 -16.431 1.00 78.44 188 GLU A CA 1
ATOM 1483 C C . GLU A 1 188 ? 14.183 -18.686 -16.050 1.00 78.44 188 GLU A C 1
ATOM 1485 O O . GLU A 1 188 ? 15.211 -19.248 -15.669 1.00 78.44 188 GLU A O 1
ATOM 1490 N N . VAL A 1 189 ? 14.098 -17.350 -16.055 1.00 77.88 189 VAL A N 1
ATOM 1491 C CA . VAL A 1 189 ? 15.213 -16.461 -15.673 1.00 77.88 189 VAL A CA 1
ATOM 1492 C C . VAL A 1 189 ? 15.551 -16.604 -14.190 1.00 77.88 189 VAL A C 1
ATOM 1494 O O . VAL A 1 189 ? 16.722 -16.581 -13.822 1.00 77.88 189 VAL A O 1
ATOM 1497 N N . PHE A 1 190 ? 14.542 -16.758 -13.332 1.00 79.44 190 PHE A N 1
ATOM 1498 C CA . PHE A 1 190 ? 14.737 -16.885 -11.885 1.00 79.44 190 PHE A CA 1
ATOM 1499 C C . PHE A 1 190 ? 15.039 -18.314 -11.426 1.00 79.44 190 PHE A C 1
ATOM 1501 O O . PHE A 1 190 ? 15.538 -18.502 -10.315 1.00 79.44 190 PHE A O 1
ATOM 1508 N N . GLN A 1 191 ? 14.708 -19.322 -12.231 1.00 82.44 191 GLN A N 1
ATOM 1509 C CA . GLN A 1 191 ? 15.042 -20.720 -11.961 1.00 82.44 191 GLN A CA 1
ATOM 1510 C C . GLN A 1 191 ? 16.435 -21.103 -12.468 1.00 82.44 191 GLN A C 1
ATOM 1512 O O . GLN A 1 191 ? 16.981 -22.107 -12.018 1.00 82.44 191 GLN A O 1
ATOM 1517 N N . THR A 1 192 ? 17.038 -20.300 -13.346 1.00 78.69 192 THR A N 1
ATOM 1518 C CA . THR A 1 192 ? 18.347 -20.591 -13.934 1.00 78.69 192 THR A CA 1
ATOM 1519 C C . THR A 1 192 ? 19.431 -19.601 -13.494 1.00 78.69 192 THR A C 1
ATOM 1521 O O . THR A 1 192 ? 19.177 -18.481 -13.047 1.00 78.69 192 THR A O 1
ATOM 1524 N N . GLY A 1 193 ? 20.690 -20.030 -13.602 1.00 83.44 193 GLY A N 1
ATOM 1525 C CA . GLY A 1 193 ? 21.849 -19.151 -13.466 1.00 83.44 193 GLY A CA 1
ATOM 1526 C C . GLY A 1 193 ? 22.097 -18.594 -12.056 1.00 83.44 193 GLY A C 1
ATOM 1527 O O . GLY A 1 193 ? 22.120 -19.339 -11.079 1.00 83.44 193 GLY A O 1
ATOM 1528 N N . ILE A 1 194 ? 22.368 -17.287 -11.948 1.00 74.12 194 ILE A N 1
ATOM 1529 C CA . ILE A 1 194 ? 22.825 -16.624 -10.707 1.00 74.12 194 ILE A CA 1
ATOM 1530 C C . ILE A 1 194 ? 21.772 -16.705 -9.600 1.00 74.12 194 ILE A C 1
ATOM 1532 O O . ILE A 1 194 ? 22.117 -16.819 -8.425 1.00 74.12 194 ILE A O 1
ATOM 1536 N N . PHE A 1 195 ? 20.491 -16.670 -9.962 1.00 78.44 195 PHE A N 1
ATOM 1537 C CA . PHE A 1 195 ? 19.404 -16.737 -8.989 1.00 78.44 195 PHE A CA 1
ATOM 1538 C C . PHE A 1 195 ? 19.261 -18.140 -8.389 1.00 78.44 195 PHE A C 1
ATOM 1540 O O . PHE A 1 195 ? 18.945 -18.262 -7.205 1.00 78.44 195 PHE A O 1
ATOM 1547 N N . ALA A 1 196 ? 19.588 -19.190 -9.149 1.00 79.31 196 ALA A N 1
ATOM 1548 C CA . ALA A 1 196 ? 19.633 -20.556 -8.632 1.00 79.31 196 ALA A CA 1
ATOM 1549 C C . ALA A 1 196 ? 20.738 -20.727 -7.575 1.00 79.31 196 ALA A C 1
ATOM 1551 O O . ALA A 1 196 ? 20.479 -21.303 -6.521 1.00 79.31 196 ALA A O 1
ATOM 1552 N N . LEU A 1 197 ? 21.917 -20.126 -7.794 1.00 77.88 197 LEU A N 1
ATOM 1553 C CA . LEU A 1 197 ? 23.025 -20.157 -6.824 1.00 77.88 197 LEU A CA 1
ATOM 1554 C C . LEU A 1 197 ? 22.659 -19.514 -5.478 1.00 77.88 197 LEU A C 1
ATOM 1556 O O . LEU A 1 197 ? 23.155 -19.934 -4.441 1.00 77.88 197 LEU A O 1
ATOM 1560 N N . SER A 1 198 ? 21.784 -18.503 -5.472 1.00 72.81 198 SER A N 1
ATOM 1561 C CA . SER A 1 198 ? 21.322 -17.873 -4.224 1.00 72.81 198 SER A CA 1
ATOM 1562 C C . SER A 1 198 ? 20.293 -18.694 -3.442 1.00 72.81 198 SER A C 1
ATOM 1564 O O . SER A 1 198 ? 20.043 -18.394 -2.275 1.00 72.81 198 SER A O 1
ATOM 1566 N N . ARG A 1 199 ? 19.678 -19.701 -4.078 1.00 67.44 199 ARG A N 1
ATOM 1567 C CA . ARG A 1 199 ? 18.656 -20.567 -3.471 1.00 67.44 199 ARG A CA 1
ATOM 1568 C C . ARG A 1 199 ? 19.203 -21.881 -2.955 1.00 67.44 199 ARG A C 1
ATOM 1570 O O . ARG A 1 199 ? 18.465 -22.567 -2.254 1.00 67.44 199 ARG A O 1
ATOM 1577 N N . GLU A 1 200 ? 20.430 -22.242 -3.315 1.00 64.56 200 GLU A N 1
ATOM 1578 C CA . GLU A 1 200 ? 21.048 -23.465 -2.831 1.00 64.56 200 GLU A CA 1
ATOM 1579 C C . GLU A 1 200 ? 21.185 -23.350 -1.304 1.00 64.56 200 GLU A C 1
ATOM 1581 O O . GLU A 1 200 ? 21.925 -22.494 -0.811 1.00 64.56 200 GLU A O 1
ATOM 1586 N N . PRO A 1 201 ? 20.385 -24.107 -0.531 1.00 50.28 201 PRO A N 1
ATOM 1587 C CA . PRO A 1 201 ? 20.428 -24.002 0.913 1.00 50.28 201 PRO A CA 1
ATOM 1588 C C . PRO A 1 201 ? 21.806 -24.478 1.375 1.00 50.28 201 PRO A C 1
ATOM 1590 O O . PRO A 1 201 ? 22.325 -25.463 0.854 1.00 50.28 201 PRO A O 1
ATOM 1593 N N . GLU A 1 202 ? 22.367 -23.844 2.405 1.00 55.00 202 GLU A N 1
ATOM 1594 C CA . GLU A 1 202 ? 23.581 -24.281 3.125 1.00 55.00 202 GLU A CA 1
ATOM 1595 C C . GLU A 1 202 ? 23.470 -25.703 3.745 1.00 55.00 202 GLU A C 1
ATOM 1597 O O . GLU A 1 202 ? 24.225 -26.071 4.643 1.00 55.00 202 GLU A O 1
ATOM 1602 N N . SER A 1 203 ? 22.526 -26.537 3.307 1.00 51.19 203 SER A N 1
ATOM 1603 C CA . SER A 1 203 ? 22.203 -27.835 3.874 1.00 51.19 203 SER A CA 1
ATOM 1604 C C . SER A 1 203 ? 22.696 -28.986 2.999 1.00 51.19 203 SER A C 1
ATOM 1606 O O . SER A 1 203 ? 21.952 -29.535 2.189 1.00 51.19 203 SER A O 1
ATOM 1608 N N . THR A 1 204 ? 23.926 -29.424 3.235 1.00 46.09 204 THR A N 1
ATOM 1609 C CA . THR A 1 204 ? 24.199 -30.808 3.666 1.00 46.09 204 THR A CA 1
ATOM 1610 C C . THR A 1 204 ? 25.659 -30.902 4.107 1.00 46.09 204 THR A C 1
ATOM 1612 O O . THR A 1 204 ? 26.577 -30.771 3.309 1.00 46.09 204 THR A O 1
ATOM 1615 N N . GLU A 1 205 ? 25.894 -31.130 5.402 1.00 56.41 205 GLU A N 1
ATOM 1616 C CA . GLU A 1 205 ? 27.233 -31.233 6.015 1.00 56.41 205 GLU A CA 1
ATOM 1617 C C . GLU A 1 205 ? 28.083 -32.431 5.534 1.00 56.41 205 GLU A C 1
ATOM 1619 O O . GLU A 1 205 ? 29.178 -32.666 6.043 1.00 56.41 205 GLU A O 1
ATOM 1624 N N . ALA A 1 206 ? 27.629 -33.191 4.540 1.00 51.75 206 ALA A N 1
ATOM 1625 C CA . ALA A 1 206 ? 28.319 -34.369 4.032 1.00 51.75 206 ALA A CA 1
ATOM 1626 C C . ALA A 1 206 ? 29.103 -34.035 2.752 1.00 51.75 206 ALA A C 1
ATOM 1628 O O . ALA A 1 206 ? 28.703 -34.413 1.657 1.00 51.75 206 ALA A O 1
ATOM 1629 N N . GLY A 1 207 ? 30.220 -33.314 2.900 1.00 56.81 207 GLY A N 1
ATOM 1630 C CA . GLY A 1 207 ? 31.179 -33.080 1.810 1.00 56.81 207 GLY A CA 1
ATOM 1631 C C . GLY A 1 207 ? 31.624 -31.628 1.653 1.00 56.81 207 GLY A C 1
ATOM 1632 O O . GLY A 1 207 ? 31.445 -31.034 0.596 1.00 56.81 207 GLY A O 1
ATOM 1633 N N . LYS A 1 208 ? 32.229 -31.041 2.696 1.00 50.84 208 LYS A N 1
ATOM 1634 C CA . LYS A 1 208 ? 32.958 -29.761 2.606 1.00 50.84 208 LYS A CA 1
ATOM 1635 C C . LYS A 1 208 ? 34.311 -29.948 1.903 1.00 50.84 208 LYS A C 1
ATOM 1637 O O . LYS A 1 208 ? 35.352 -29.625 2.468 1.00 50.84 208 LYS A O 1
ATOM 1642 N N . ASP A 1 209 ? 34.305 -30.426 0.667 1.00 67.44 209 ASP A N 1
ATOM 1643 C CA . ASP A 1 209 ? 35.439 -30.159 -0.211 1.00 67.44 209 ASP A CA 1
ATOM 1644 C C . ASP A 1 209 ? 35.279 -28.713 -0.673 1.00 67.44 209 ASP A C 1
ATOM 1646 O O . ASP A 1 209 ? 34.426 -28.371 -1.492 1.00 67.44 209 ASP A O 1
ATOM 1650 N N . SER A 1 210 ? 36.022 -27.815 -0.025 1.00 80.25 210 SER A N 1
ATOM 1651 C CA . SER A 1 210 ? 35.964 -26.389 -0.315 1.00 80.25 210 SER A CA 1
ATOM 1652 C C . SER A 1 210 ? 36.357 -26.161 -1.772 1.00 80.25 210 SER A C 1
ATOM 1654 O O . SER A 1 210 ? 37.538 -26.268 -2.107 1.00 80.25 210 SER A O 1
ATOM 1656 N N . LEU A 1 211 ? 35.378 -25.825 -2.617 1.00 86.62 211 LEU A N 1
ATOM 1657 C CA . LEU A 1 211 ? 35.620 -25.340 -3.976 1.00 86.62 211 LEU A CA 1
ATOM 1658 C C . LEU A 1 211 ? 36.744 -24.301 -3.946 1.00 86.62 211 LEU A C 1
ATOM 1660 O O . LEU A 1 211 ? 36.688 -23.344 -3.157 1.00 86.62 211 LEU A O 1
ATOM 1664 N N . THR A 1 212 ? 37.758 -24.485 -4.792 1.00 92.44 212 THR A N 1
ATOM 1665 C CA . THR A 1 212 ? 38.843 -23.509 -4.905 1.00 92.44 212 THR A CA 1
ATOM 1666 C C . THR A 1 212 ? 38.292 -22.183 -5.433 1.00 92.44 212 THR A C 1
ATOM 1668 O O . THR A 1 212 ? 37.197 -22.116 -6.002 1.00 92.44 212 THR A O 1
ATOM 1671 N N . ASN A 1 213 ? 39.029 -21.090 -5.230 1.00 84.25 213 ASN A N 1
ATOM 1672 C CA . ASN A 1 213 ? 38.585 -19.775 -5.696 1.00 84.25 213 ASN A CA 1
ATOM 1673 C C . ASN A 1 213 ? 38.357 -19.760 -7.217 1.00 84.25 213 ASN A C 1
ATOM 1675 O O . ASN A 1 213 ? 37.420 -19.121 -7.687 1.00 84.25 213 ASN A O 1
ATOM 1679 N N . GLU A 1 214 ? 39.154 -20.513 -7.971 1.00 88.94 214 GLU A N 1
ATOM 1680 C CA . GLU A 1 214 ? 39.025 -20.673 -9.419 1.00 88.94 214 GLU A CA 1
ATOM 1681 C C . GLU A 1 214 ? 37.703 -21.358 -9.784 1.00 88.94 214 GLU A C 1
ATOM 1683 O O . GLU A 1 214 ? 36.971 -20.860 -10.638 1.00 88.94 214 GLU A O 1
ATOM 1688 N N . GLN A 1 215 ? 37.341 -22.432 -9.076 1.00 88.69 215 GLN A N 1
ATOM 1689 C CA . GLN A 1 215 ? 36.081 -23.142 -9.301 1.00 88.69 215 GLN A CA 1
ATOM 1690 C C . GLN A 1 215 ? 34.866 -22.272 -8.953 1.00 88.69 215 GLN A C 1
ATOM 1692 O O . GLN A 1 215 ? 33.873 -22.278 -9.675 1.00 88.69 215 GLN A O 1
ATOM 1697 N N . LYS A 1 216 ? 34.944 -21.459 -7.890 1.00 82.44 216 LYS A N 1
ATOM 1698 C CA . LYS A 1 216 ? 33.877 -20.500 -7.548 1.00 82.44 216 LYS A CA 1
ATOM 1699 C C . LYS A 1 216 ? 33.684 -19.444 -8.636 1.00 82.44 216 LYS A C 1
ATOM 1701 O O . LYS A 1 216 ? 32.548 -19.100 -8.960 1.00 82.44 216 LYS A O 1
ATOM 1706 N N . VAL A 1 217 ? 34.778 -18.935 -9.207 1.00 79.06 217 VAL A N 1
ATOM 1707 C CA . VAL A 1 217 ? 34.729 -17.974 -10.320 1.00 79.06 217 VAL A CA 1
ATOM 1708 C C . VAL A 1 217 ? 34.119 -18.618 -11.565 1.00 79.06 217 VAL A C 1
ATOM 1710 O O . VAL A 1 217 ? 33.292 -17.990 -12.223 1.00 79.06 217 VAL A O 1
ATOM 1713 N N . GLU A 1 218 ? 34.467 -19.868 -11.866 1.00 85.44 218 GLU A N 1
ATOM 1714 C CA . GLU A 1 218 ? 33.916 -20.606 -13.005 1.00 85.44 218 GLU A CA 1
ATOM 1715 C C . GLU A 1 218 ? 32.414 -20.891 -12.849 1.00 85.44 218 GLU A C 1
ATOM 1717 O O . GLU A 1 218 ? 31.637 -20.632 -13.772 1.00 85.44 218 GLU A O 1
ATOM 1722 N N . VAL A 1 219 ? 31.977 -21.327 -11.664 1.00 83.94 219 VAL A N 1
ATOM 1723 C CA . VAL A 1 219 ? 30.555 -21.536 -11.339 1.00 83.94 219 VAL A CA 1
ATOM 1724 C C . VAL A 1 219 ? 29.768 -20.231 -11.482 1.00 83.94 219 VAL A C 1
ATOM 1726 O O . VAL A 1 219 ? 28.715 -20.212 -12.124 1.00 83.94 219 VAL A O 1
ATOM 1729 N N . LEU A 1 220 ? 30.298 -19.116 -10.969 1.00 78.19 220 LEU A N 1
ATOM 1730 C CA . LEU A 1 220 ? 29.659 -17.806 -11.100 1.00 78.19 220 LEU A CA 1
ATOM 1731 C C . LEU A 1 220 ? 29.598 -17.334 -12.562 1.00 78.19 220 LEU A C 1
ATOM 1733 O O . LEU A 1 220 ? 28.571 -16.812 -12.996 1.00 78.19 220 LEU A O 1
ATOM 1737 N N . ALA A 1 221 ? 30.669 -17.523 -13.337 1.00 77.88 221 ALA A N 1
ATOM 1738 C CA . ALA A 1 221 ? 30.719 -17.139 -14.747 1.00 77.88 221 ALA A CA 1
ATOM 1739 C C . ALA A 1 221 ? 29.718 -17.940 -15.595 1.00 77.88 221 ALA A C 1
ATOM 1741 O O . ALA A 1 221 ? 29.012 -17.363 -16.428 1.00 77.88 221 ALA A O 1
ATOM 1742 N N . ASN A 1 222 ? 29.603 -19.247 -15.347 1.00 81.75 222 ASN A N 1
ATOM 1743 C CA . ASN A 1 222 ? 28.620 -20.104 -16.006 1.00 81.75 222 ASN A CA 1
ATOM 1744 C C . ASN A 1 222 ? 27.191 -19.709 -15.622 1.00 81.75 222 ASN A C 1
ATOM 1746 O O . ASN A 1 222 ? 26.349 -19.534 -16.500 1.00 81.75 222 ASN A O 1
ATOM 1750 N N . ALA A 1 223 ? 26.931 -19.453 -14.341 1.00 78.62 223 ALA A N 1
ATOM 1751 C CA . ALA A 1 223 ? 25.631 -18.982 -13.881 1.00 78.62 223 ALA A CA 1
ATOM 1752 C C . ALA A 1 223 ? 25.243 -17.627 -14.501 1.00 78.62 223 ALA A C 1
ATOM 1754 O O . ALA A 1 223 ? 24.105 -17.445 -14.947 1.00 78.62 223 ALA A O 1
ATOM 1755 N N . ALA A 1 224 ? 26.187 -16.686 -14.597 1.00 75.31 224 ALA A N 1
ATOM 1756 C CA . ALA A 1 224 ? 25.978 -15.396 -15.254 1.00 75.31 224 ALA A CA 1
ATOM 1757 C C . ALA A 1 224 ? 25.616 -15.572 -16.736 1.00 75.31 224 ALA A C 1
ATOM 1759 O O . ALA A 1 224 ? 24.676 -14.947 -17.233 1.00 75.31 224 ALA A O 1
ATOM 1760 N N . ARG A 1 225 ? 26.331 -16.464 -17.432 1.00 81.38 225 ARG A N 1
ATOM 1761 C CA . ARG A 1 225 ? 26.085 -16.792 -18.838 1.00 81.38 225 ARG A CA 1
ATOM 1762 C C . ARG A 1 225 ? 24.691 -17.382 -19.045 1.00 81.38 225 ARG A C 1
ATOM 1764 O O . ARG A 1 225 ? 23.982 -16.914 -19.932 1.00 8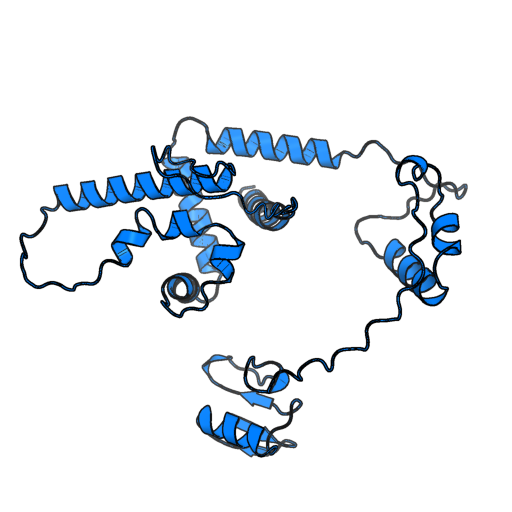1.38 225 ARG A O 1
ATOM 1771 N N . THR A 1 226 ? 24.279 -18.346 -18.224 1.00 80.06 226 THR A N 1
ATOM 1772 C CA . THR A 1 226 ? 22.947 -18.966 -18.310 1.00 80.06 226 THR A CA 1
ATOM 1773 C C . THR A 1 226 ? 21.839 -17.946 -18.058 1.00 80.06 226 THR A C 1
ATOM 1775 O O . THR A 1 226 ? 20.901 -17.861 -18.845 1.00 80.06 226 THR A O 1
ATOM 1778 N N . THR A 1 227 ? 22.001 -17.083 -17.048 1.00 79.88 227 THR A N 1
ATOM 1779 C CA . THR A 1 227 ? 21.038 -16.003 -16.750 1.00 79.88 227 THR A CA 1
ATOM 1780 C C . THR A 1 227 ? 20.872 -15.060 -17.945 1.00 79.88 227 THR A C 1
ATOM 1782 O O . THR A 1 227 ? 19.759 -14.678 -18.300 1.00 79.88 227 THR A O 1
ATOM 1785 N N . ALA A 1 228 ? 21.979 -14.695 -18.602 1.00 74.19 228 ALA A N 1
ATOM 1786 C CA . ALA A 1 228 ? 21.954 -13.824 -19.774 1.00 74.19 228 ALA A CA 1
ATOM 1787 C C . ALA A 1 228 ? 21.266 -14.478 -20.987 1.00 74.19 228 ALA A C 1
ATOM 1789 O O . ALA A 1 228 ? 20.579 -13.787 -21.743 1.00 74.19 228 ALA A O 1
ATOM 1790 N N . ILE A 1 229 ? 21.427 -15.793 -21.172 1.00 78.44 229 ILE A N 1
ATOM 1791 C CA . ILE A 1 229 ? 20.737 -16.555 -22.224 1.00 78.44 229 ILE A CA 1
ATOM 1792 C C . ILE A 1 229 ? 19.231 -16.607 -21.940 1.00 78.44 229 ILE A C 1
ATOM 1794 O O . ILE A 1 229 ? 18.453 -16.262 -22.828 1.00 78.44 229 ILE A O 1
ATOM 1798 N N . ALA A 1 230 ? 18.824 -16.928 -20.710 1.00 76.69 230 ALA A N 1
ATOM 1799 C CA . ALA A 1 230 ? 17.415 -16.964 -20.316 1.00 76.69 230 ALA A CA 1
ATOM 1800 C C . ALA A 1 230 ? 16.736 -15.593 -20.502 1.00 76.69 230 ALA A C 1
ATOM 1802 O O . ALA A 1 230 ? 15.678 -15.490 -21.121 1.00 76.69 230 ALA A O 1
ATOM 1803 N N . LEU A 1 231 ? 17.389 -14.504 -20.073 1.00 74.44 231 LEU A N 1
ATOM 1804 C CA . LEU A 1 231 ? 16.909 -13.131 -20.290 1.00 74.44 231 LEU A CA 1
ATOM 1805 C C . LEU A 1 231 ? 16.753 -12.786 -21.771 1.00 74.44 231 LEU A C 1
ATOM 1807 O O . LEU A 1 231 ? 15.795 -12.116 -22.158 1.00 74.44 231 LEU A O 1
ATOM 1811 N N . ARG A 1 232 ? 17.699 -13.225 -22.607 1.00 82.19 232 ARG A N 1
ATOM 1812 C CA . ARG A 1 232 ? 17.633 -13.024 -24.056 1.00 82.19 232 ARG A CA 1
ATOM 1813 C C . ARG A 1 232 ? 16.448 -13.777 -24.656 1.00 82.19 232 ARG A C 1
ATOM 1815 O O . ARG A 1 232 ? 15.717 -13.170 -25.437 1.00 82.19 232 ARG A O 1
ATOM 1822 N N . ASN A 1 233 ? 16.273 -15.051 -24.311 1.00 80.00 233 ASN A N 1
ATOM 1823 C CA . ASN A 1 233 ? 15.190 -15.895 -24.817 1.00 80.00 233 ASN A CA 1
ATOM 1824 C C . ASN A 1 233 ? 13.831 -15.295 -24.443 1.00 80.00 233 ASN A C 1
ATOM 1826 O O . ASN A 1 233 ? 13.043 -14.969 -25.336 1.00 80.00 233 ASN A O 1
ATOM 1830 N N . TRP A 1 234 ? 13.656 -14.951 -23.164 1.00 84.94 234 TRP A N 1
ATOM 1831 C CA . TRP A 1 234 ? 12.488 -14.234 -22.657 1.00 84.94 234 TRP A CA 1
ATOM 1832 C C . TRP A 1 234 ? 12.206 -12.935 -23.422 1.00 84.94 234 TRP A C 1
ATOM 1834 O O . TRP A 1 234 ? 11.099 -12.718 -23.917 1.00 84.94 234 TRP A O 1
ATOM 1844 N N . ALA A 1 235 ? 13.216 -12.073 -23.582 1.00 73.00 235 ALA A N 1
ATOM 1845 C CA . ALA A 1 235 ? 13.058 -10.792 -24.270 1.00 73.00 235 ALA A CA 1
ATOM 1846 C C . ALA A 1 235 ? 12.724 -10.955 -25.762 1.00 73.00 235 ALA A C 1
ATOM 1848 O O . ALA A 1 235 ? 12.070 -10.094 -26.355 1.00 73.00 235 ALA A O 1
ATOM 1849 N N . SER A 1 236 ? 13.186 -12.042 -26.378 1.00 76.62 236 SER A N 1
ATOM 1850 C CA . SER A 1 236 ? 12.889 -12.368 -27.771 1.00 76.62 236 SER A CA 1
ATOM 1851 C C . SER A 1 236 ? 11.544 -13.068 -27.974 1.00 76.62 236 SER A C 1
ATOM 1853 O O . SER A 1 236 ? 11.107 -13.176 -29.119 1.00 76.62 236 SER A O 1
ATOM 1855 N N . GLY A 1 237 ? 10.885 -13.516 -26.899 1.00 78.88 237 GLY A N 1
ATOM 1856 C CA . GLY A 1 237 ? 9.695 -14.366 -26.980 1.00 78.88 237 GLY A CA 1
ATOM 1857 C C . GLY A 1 237 ? 9.971 -15.728 -27.624 1.00 78.88 237 GLY A C 1
ATOM 1858 O O . GLY A 1 237 ? 9.037 -16.374 -28.087 1.00 78.88 237 GLY A O 1
ATOM 1859 N N . LEU A 1 238 ? 11.244 -16.133 -27.703 1.00 74.81 238 LEU A N 1
ATOM 1860 C CA . LEU A 1 238 ? 11.627 -17.500 -28.024 1.00 74.81 238 LEU A CA 1
ATOM 1861 C C . LEU A 1 238 ? 11.442 -18.285 -26.733 1.00 74.81 238 LEU A C 1
ATOM 1863 O O . LEU A 1 238 ? 12.293 -18.219 -25.848 1.00 74.81 238 LEU A O 1
ATOM 1867 N N . GLU A 1 239 ? 10.305 -18.962 -26.606 1.00 65.75 239 GLU A N 1
ATOM 1868 C CA . GLU A 1 239 ? 10.190 -20.039 -25.629 1.00 65.75 239 GLU A CA 1
ATOM 1869 C C . GLU A 1 239 ? 11.310 -21.034 -25.934 1.00 65.75 239 GLU A C 1
ATOM 1871 O O . GLU A 1 239 ? 11.530 -21.386 -27.099 1.00 65.75 239 GLU A O 1
ATOM 1876 N N . ALA A 1 240 ? 12.077 -21.411 -24.913 1.00 56.41 240 ALA A N 1
ATOM 1877 C CA . ALA A 1 240 ? 13.062 -22.465 -25.044 1.00 56.41 240 ALA A CA 1
ATOM 1878 C C . ALA A 1 240 ? 12.304 -23.758 -25.370 1.00 56.41 240 ALA A C 1
ATOM 1880 O O . ALA A 1 240 ? 11.807 -24.447 -24.487 1.00 56.41 240 ALA A O 1
ATOM 1881 N N . THR A 1 241 ? 12.165 -24.070 -26.657 1.00 49.22 241 THR A N 1
ATOM 1882 C CA . THR A 1 241 ? 11.829 -25.418 -27.098 1.00 49.22 241 THR A CA 1
ATOM 1883 C C . THR A 1 241 ? 13.035 -26.275 -26.761 1.00 49.22 241 THR A C 1
ATOM 1885 O O . THR A 1 241 ? 13.973 -26.385 -27.549 1.00 49.22 241 THR A O 1
ATOM 1888 N N . GLU A 1 242 ? 13.058 -26.800 -25.539 1.00 50.72 242 GLU A N 1
ATOM 1889 C CA . GLU A 1 242 ? 13.842 -27.986 -25.250 1.00 50.72 242 GLU A CA 1
ATOM 1890 C C . GLU A 1 242 ? 13.323 -29.075 -26.189 1.00 50.72 242 GLU A C 1
ATOM 1892 O O . GLU A 1 242 ? 12.167 -29.492 -26.093 1.00 50.72 242 GLU A O 1
ATOM 1897 N N . ASP A 1 243 ? 14.169 -29.498 -27.130 1.00 39.41 243 ASP A N 1
ATOM 1898 C CA . ASP A 1 243 ? 14.004 -30.752 -27.858 1.00 39.41 243 ASP A CA 1
ATOM 1899 C C . ASP A 1 243 ? 14.118 -31.893 -26.833 1.00 39.41 243 ASP A C 1
ATOM 1901 O O . ASP A 1 243 ? 15.159 -32.524 -26.656 1.00 39.41 243 ASP A O 1
ATOM 1905 N N . SER A 1 244 ? 13.042 -32.096 -26.075 1.00 41.28 244 SER A N 1
ATOM 1906 C CA . SER A 1 244 ? 12.846 -33.256 -25.224 1.00 41.28 244 SER A CA 1
ATOM 1907 C C . SER A 1 244 ? 12.332 -34.375 -26.120 1.00 41.28 244 SER A C 1
ATOM 1909 O O . SER A 1 244 ? 11.135 -34.498 -26.391 1.00 41.28 244 SER A O 1
ATOM 1911 N N . ASP A 1 245 ? 13.272 -35.154 -26.650 1.00 45.97 245 ASP A N 1
ATOM 1912 C CA . ASP A 1 245 ? 12.979 -36.412 -27.321 1.00 45.97 245 ASP A CA 1
ATOM 1913 C C . ASP A 1 245 ? 12.264 -37.357 -26.340 1.00 45.97 245 ASP A C 1
ATOM 1915 O O . ASP A 1 245 ? 12.863 -37.924 -25.427 1.00 45.97 245 ASP A O 1
ATOM 1919 N N . GLY A 1 246 ? 10.967 -37.558 -26.584 1.00 44.50 246 GLY A N 1
ATOM 1920 C CA . GLY A 1 246 ? 10.248 -38.771 -26.206 1.00 44.50 246 GLY A CA 1
ATOM 1921 C C . GLY A 1 246 ? 9.451 -38.729 -24.903 1.00 44.50 246 GLY A C 1
ATOM 1922 O O . GLY A 1 246 ? 9.890 -39.256 -23.889 1.00 44.50 246 GLY A O 1
ATOM 1923 N N . ALA A 1 247 ? 8.201 -38.268 -24.978 1.00 36.00 247 ALA A N 1
ATOM 1924 C CA . ALA A 1 247 ? 7.049 -39.021 -24.471 1.00 36.00 247 ALA A CA 1
ATOM 1925 C C . ALA A 1 247 ? 5.735 -38.375 -24.931 1.00 36.00 247 ALA A C 1
ATOM 1927 O O . ALA A 1 247 ? 5.486 -37.187 -24.752 1.00 36.00 247 ALA A O 1
ATOM 1928 N N . GLU A 1 248 ? 4.898 -39.215 -25.525 1.00 44.97 248 GLU A N 1
ATOM 1929 C CA . GLU A 1 248 ? 3.515 -38.985 -25.921 1.00 44.97 248 GLU A CA 1
ATOM 1930 C C . GLU A 1 248 ? 2.699 -38.354 -24.775 1.00 44.97 248 GLU A C 1
ATOM 1932 O O . GLU A 1 248 ? 2.478 -38.986 -23.741 1.00 44.97 248 GLU A O 1
ATOM 1937 N N . GLN A 1 249 ? 2.204 -37.124 -24.947 1.00 35.66 249 GLN A N 1
ATOM 1938 C CA . GLN A 1 249 ? 1.110 -36.627 -24.116 1.00 35.66 249 GLN A CA 1
ATOM 1939 C C . GLN A 1 249 ? 0.159 -35.716 -24.889 1.00 35.66 249 GLN A C 1
ATOM 1941 O O . GLN A 1 249 ? 0.524 -34.856 -25.687 1.00 35.66 249 GLN A O 1
ATOM 1946 N N . THR A 1 250 ? -1.110 -36.013 -24.662 1.00 35.91 250 THR A N 1
ATOM 1947 C CA . THR A 1 250 ? -2.288 -35.624 -25.419 1.00 35.91 250 THR A CA 1
ATOM 1948 C C . THR A 1 250 ? -2.570 -34.128 -25.391 1.00 35.91 250 THR A C 1
ATOM 1950 O O . THR A 1 250 ? -2.613 -33.490 -24.342 1.00 35.91 250 THR A O 1
ATOM 1953 N N . SER A 1 251 ? -2.857 -33.620 -26.586 1.00 36.81 251 SER A N 1
ATOM 1954 C CA . SER A 1 251 ? -3.317 -32.275 -26.905 1.00 36.81 251 SER A CA 1
ATOM 1955 C C . SER A 1 251 ? -4.551 -31.856 -26.089 1.00 36.81 251 SER A C 1
ATOM 1957 O O . SER A 1 251 ? -5.647 -32.376 -26.285 1.00 36.81 251 SER A O 1
ATOM 1959 N N . SER A 1 252 ? -4.377 -30.861 -25.218 1.00 32.88 252 SER A N 1
ATOM 1960 C CA . SER A 1 252 ? -5.449 -29.992 -24.722 1.00 32.88 252 SER A CA 1
ATOM 1961 C C . SER A 1 252 ? -5.085 -28.557 -25.094 1.00 32.88 252 SER A C 1
ATOM 1963 O O . SER A 1 252 ? -4.327 -27.882 -24.397 1.00 32.88 252 SER A O 1
ATOM 1965 N N . GLY A 1 253 ? -5.587 -28.110 -26.244 1.00 38.91 253 GLY A N 1
ATOM 1966 C CA . GLY A 1 253 ? -5.340 -26.776 -26.777 1.00 38.91 253 GLY A CA 1
ATOM 1967 C C . GLY A 1 253 ? -6.032 -25.683 -25.966 1.00 38.91 253 GLY A C 1
ATOM 1968 O O . GLY A 1 253 ? -7.179 -25.347 -26.241 1.00 38.91 253 GLY A O 1
ATOM 1969 N N . ASN A 1 254 ? -5.301 -25.061 -25.041 1.00 32.22 254 ASN A N 1
ATOM 1970 C CA . ASN A 1 254 ? -5.629 -23.730 -24.539 1.00 32.22 254 ASN A CA 1
ATOM 1971 C C . ASN A 1 254 ? -4.780 -22.698 -25.280 1.00 32.22 254 ASN A C 1
ATOM 1973 O O . ASN A 1 254 ? -3.605 -22.483 -25.001 1.00 32.22 254 ASN A O 1
ATOM 1977 N N . LYS A 1 255 ? -5.409 -22.067 -26.271 1.00 35.72 255 LYS A N 1
ATOM 1978 C CA . LYS A 1 255 ? -4.845 -20.976 -27.062 1.00 35.72 255 LYS A CA 1
ATOM 1979 C C . LYS A 1 255 ? -4.805 -19.713 -26.196 1.00 35.72 255 LYS A C 1
ATOM 1981 O O . LYS A 1 255 ? -5.755 -18.934 -26.192 1.00 35.72 255 LYS A O 1
ATOM 1986 N N . ILE A 1 256 ? -3.724 -19.516 -25.443 1.00 35.38 256 ILE A N 1
ATOM 1987 C CA . ILE A 1 256 ? -3.483 -18.261 -24.726 1.00 35.38 256 ILE A CA 1
ATOM 1988 C C . ILE A 1 256 ? -3.072 -17.215 -25.765 1.00 35.38 256 ILE A C 1
ATOM 1990 O O . ILE A 1 256 ? -1.925 -17.123 -26.191 1.00 35.38 256 ILE A O 1
ATOM 1994 N N . THR A 1 257 ? -4.038 -16.422 -26.218 1.00 41.72 257 THR A N 1
ATOM 1995 C CA . THR A 1 257 ? -3.774 -15.187 -26.957 1.00 41.72 257 THR A CA 1
ATOM 1996 C C . THR A 1 257 ? -3.336 -14.106 -25.973 1.00 41.72 257 THR A C 1
ATOM 1998 O O . THR A 1 257 ? -4.145 -13.284 -25.544 1.00 41.72 257 THR A O 1
ATOM 2001 N N . THR A 1 258 ? -2.062 -14.091 -25.590 1.00 40.25 258 THR A N 1
ATOM 2002 C CA . THR A 1 258 ? -1.486 -13.012 -24.778 1.00 40.25 258 THR A CA 1
ATOM 2003 C C . THR A 1 258 ? -1.170 -11.817 -25.673 1.00 40.25 258 THR A C 1
ATOM 2005 O O . THR A 1 258 ? -0.184 -11.758 -26.408 1.00 40.25 258 THR A O 1
ATOM 2008 N N . SER A 1 259 ? -2.080 -10.845 -25.649 1.00 39.50 259 SER A N 1
ATOM 2009 C CA . SER A 1 259 ? -1.979 -9.592 -26.384 1.00 39.50 259 SER A CA 1
ATOM 2010 C C . SER A 1 259 ? -0.776 -8.762 -25.922 1.00 39.50 259 SER A C 1
ATOM 2012 O O . SER A 1 259 ? -0.709 -8.353 -24.770 1.00 39.50 259 SER A O 1
ATOM 2014 N N . ARG A 1 260 ? 0.157 -8.501 -26.841 1.00 43.97 260 ARG A N 1
ATOM 2015 C CA . ARG A 1 260 ? 0.744 -7.207 -27.274 1.00 43.97 260 ARG A CA 1
ATOM 2016 C C . ARG A 1 260 ? 0.784 -5.963 -26.345 1.00 43.97 260 ARG A C 1
ATOM 2018 O O . ARG A 1 260 ? 0.955 -4.865 -26.870 1.00 43.97 260 ARG A O 1
ATOM 2025 N N . SER A 1 261 ? 0.683 -6.064 -25.019 1.00 40.41 261 SER A N 1
ATOM 2026 C CA . SER A 1 261 ? 0.658 -4.908 -24.099 1.00 40.41 261 SER A CA 1
ATOM 2027 C C . SER A 1 261 ? 1.937 -4.703 -23.277 1.00 40.41 261 SER A C 1
ATOM 2029 O O . SER A 1 261 ? 2.000 -3.762 -22.496 1.00 40.41 261 SER A O 1
ATOM 2031 N N . ARG A 1 262 ? 3.004 -5.490 -23.483 1.00 49.25 262 ARG A N 1
ATOM 2032 C CA . ARG A 1 262 ? 4.266 -5.376 -22.712 1.00 49.25 262 ARG A CA 1
ATOM 2033 C C . ARG A 1 262 ? 5.191 -4.203 -23.114 1.00 49.25 262 ARG A C 1
ATOM 2035 O O . ARG A 1 262 ? 6.283 -4.076 -22.572 1.00 49.25 262 ARG A O 1
ATOM 2042 N N . MET A 1 263 ? 4.780 -3.328 -24.040 1.00 45.75 263 MET A N 1
ATOM 2043 C CA . MET A 1 263 ? 5.614 -2.219 -24.548 1.00 45.75 263 MET A CA 1
ATOM 2044 C C . MET A 1 263 ? 5.656 -0.902 -23.734 1.00 45.75 263 MET A C 1
ATOM 2046 O O . MET A 1 263 ? 6.666 -0.206 -23.848 1.00 45.75 263 MET A O 1
ATOM 2050 N N . PRO A 1 264 ? 4.650 -0.481 -22.938 1.00 47.09 264 PRO A N 1
ATOM 2051 C CA . PRO A 1 264 ? 4.679 0.857 -22.350 1.00 47.09 264 PRO A CA 1
ATOM 2052 C C . PRO A 1 264 ? 5.656 0.959 -21.170 1.00 47.09 264 PRO A C 1
ATOM 2054 O O . PRO A 1 264 ? 6.326 1.978 -21.036 1.00 47.09 264 PRO A O 1
ATOM 2057 N N . ALA A 1 265 ? 5.819 -0.095 -20.363 1.00 45.91 265 ALA A N 1
ATOM 2058 C CA . ALA A 1 265 ? 6.722 -0.066 -19.208 1.00 45.91 265 ALA A CA 1
ATOM 2059 C C . ALA A 1 265 ? 8.200 0.033 -19.623 1.00 45.91 265 ALA A C 1
ATOM 2061 O O . ALA A 1 265 ? 8.955 0.835 -19.077 1.00 45.91 265 ALA A O 1
ATOM 2062 N N . THR A 1 266 ? 8.600 -0.714 -20.654 1.00 51.72 266 THR A N 1
ATOM 2063 C CA . THR A 1 266 ? 9.951 -0.663 -21.228 1.00 51.72 266 THR A CA 1
ATOM 2064 C C . THR A 1 266 ? 10.210 0.646 -21.968 1.00 51.72 266 THR A C 1
ATOM 2066 O O . THR A 1 266 ? 11.302 1.195 -21.843 1.00 51.72 266 THR A O 1
ATOM 2069 N N . ALA A 1 267 ? 9.218 1.197 -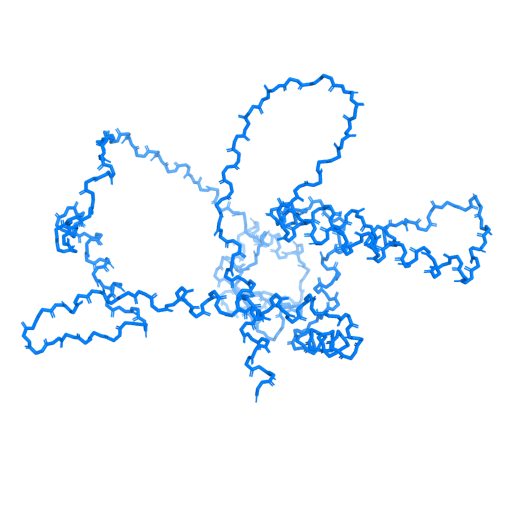22.676 1.00 45.12 267 ALA A N 1
ATOM 2070 C CA . ALA A 1 267 ? 9.348 2.491 -23.347 1.00 45.12 267 ALA A CA 1
ATOM 2071 C C . ALA A 1 267 ? 9.503 3.662 -22.359 1.00 45.12 267 ALA A C 1
ATOM 2073 O O . ALA A 1 267 ? 10.286 4.571 -22.623 1.00 45.12 267 ALA A O 1
ATOM 2074 N N . VAL A 1 268 ? 8.818 3.630 -21.210 1.00 46.31 268 VAL A N 1
ATOM 2075 C CA . VAL A 1 268 ? 8.943 4.654 -20.156 1.00 46.31 268 VAL A CA 1
ATOM 2076 C C . VAL A 1 268 ? 10.312 4.581 -19.474 1.00 46.31 268 VAL A C 1
ATOM 2078 O O . VAL A 1 268 ? 10.955 5.614 -19.293 1.00 46.31 268 VAL A O 1
ATOM 2081 N N . LEU A 1 269 ? 10.804 3.372 -19.184 1.00 48.31 269 LEU A N 1
ATOM 2082 C CA . LEU A 1 269 ? 12.139 3.161 -18.615 1.00 48.31 269 LEU A CA 1
ATOM 2083 C C . LEU A 1 269 ? 13.249 3.613 -19.575 1.00 48.31 269 LEU A C 1
ATOM 2085 O O . LEU A 1 269 ? 14.173 4.303 -19.156 1.00 48.31 269 LEU A O 1
ATOM 2089 N N . LEU A 1 270 ? 13.123 3.311 -20.872 1.00 49.66 270 LEU A N 1
ATOM 2090 C CA . LEU A 1 270 ? 14.057 3.771 -21.909 1.00 49.66 270 LEU A CA 1
ATOM 2091 C C . LEU A 1 270 ? 13.979 5.281 -22.164 1.00 49.66 270 LEU A C 1
ATOM 2093 O O . LEU A 1 270 ? 15.006 5.900 -22.440 1.00 49.66 270 LEU A O 1
ATOM 2097 N N . HIS A 1 271 ? 12.794 5.890 -22.064 1.00 46.22 271 HIS A N 1
ATOM 2098 C CA . HIS A 1 271 ? 12.647 7.334 -22.230 1.00 46.22 271 HIS A CA 1
ATOM 2099 C C . HIS A 1 271 ? 13.272 8.105 -21.062 1.00 46.22 271 HIS A C 1
ATOM 2101 O O . HIS A 1 271 ? 13.994 9.074 -21.305 1.00 46.22 271 HIS A O 1
ATOM 2107 N N . ALA A 1 272 ? 13.074 7.642 -19.824 1.00 43.84 272 ALA A N 1
ATOM 2108 C CA . ALA A 1 272 ? 13.731 8.199 -18.642 1.00 43.84 272 ALA A CA 1
ATOM 2109 C C . ALA A 1 272 ? 15.265 8.089 -18.734 1.00 43.84 272 ALA A C 1
ATOM 2111 O O . ALA A 1 272 ? 15.973 9.026 -18.365 1.00 43.84 272 ALA A O 1
ATOM 2112 N N . LEU A 1 273 ? 15.770 6.993 -19.313 1.00 46.81 273 LEU A N 1
ATOM 2113 C CA . LEU A 1 273 ? 17.195 6.766 -19.586 1.00 46.81 273 LEU A CA 1
ATOM 2114 C C . LEU A 1 273 ? 17.757 7.694 -20.680 1.00 46.81 273 LEU A C 1
ATOM 2116 O O . LEU A 1 273 ? 18.886 8.155 -20.582 1.00 46.81 273 LEU A O 1
ATOM 2120 N N . MET A 1 274 ? 16.973 7.999 -21.718 1.00 45.84 274 MET A N 1
ATOM 2121 C CA . MET A 1 274 ? 17.382 8.900 -22.809 1.00 45.84 274 MET A CA 1
ATOM 2122 C C . MET A 1 274 ? 17.384 10.379 -22.400 1.00 45.84 274 MET A C 1
ATOM 2124 O O . MET A 1 274 ? 18.213 11.141 -22.887 1.00 45.84 274 MET A O 1
ATOM 2128 N N . VAL A 1 275 ? 16.472 10.795 -21.515 1.00 47.88 275 VAL A N 1
ATOM 2129 C CA . VAL A 1 275 ? 16.375 12.189 -21.034 1.00 47.88 275 VAL A CA 1
ATOM 2130 C C . VAL A 1 275 ? 17.464 12.523 -20.012 1.00 47.88 275 VAL A C 1
ATOM 2132 O O . VAL A 1 275 ? 17.796 13.685 -19.844 1.00 47.88 275 VAL A O 1
ATOM 2135 N N . THR A 1 276 ? 18.041 11.521 -19.351 1.00 41.00 276 THR A N 1
ATOM 2136 C CA . THR A 1 276 ? 19.103 11.710 -18.349 1.00 41.00 276 THR A CA 1
ATOM 2137 C C . THR A 1 276 ? 20.521 11.642 -18.922 1.00 41.00 276 THR A C 1
ATOM 2139 O O . THR A 1 276 ? 21.470 11.966 -18.214 1.00 41.00 276 THR A O 1
ATOM 2142 N N . ILE A 1 277 ? 20.679 11.218 -20.182 1.00 40.66 277 ILE A N 1
ATOM 2143 C CA . ILE A 1 277 ? 21.986 11.060 -20.850 1.00 40.66 277 ILE A CA 1
ATOM 2144 C C . ILE A 1 277 ? 22.308 12.217 -21.822 1.00 40.66 277 ILE A C 1
ATOM 2146 O O . ILE A 1 277 ? 23.468 12.368 -22.206 1.00 40.66 277 ILE A O 1
ATOM 2150 N N . ASN A 1 278 ? 21.328 13.051 -22.184 1.00 37.66 278 ASN A N 1
ATOM 2151 C CA . ASN A 1 278 ? 21.551 14.334 -22.874 1.00 37.66 278 ASN A CA 1
ATOM 2152 C C . ASN A 1 278 ? 21.535 15.494 -21.879 1.00 37.66 278 ASN A C 1
ATOM 2154 O O . ASN A 1 278 ? 22.228 16.495 -22.162 1.00 37.66 278 ASN A O 1
#

Sequence (278 aa):
YYTVKGTRTGPVSWNEIKKAVDEKTIGTEDYIWSSSIGKEWRKASTFEGLFPSEKEVPVDKPEKDEQVEVDASKATGYTVNELLSKLPPELASRLDARIFRSPFISPQTLKDGTLPKPGKIKCLKSLATGWSNTKSLLFANFSFRRWLLLSICVMLTMISTPNPVTWLSSFNSTDKSNQPFVELGLDEVFQTGIFALSREPESTEAGKDSLTNEQKVEVLANAARTTAIALRNWASGLEATEDSDGAEQTSSGNKITTSRSRMPATAVLLHALMVTIN

Foldseek 3Di:
DWDDPRDDDDPDDPVVLLVCVVVVVADQQIWDDDVVVPDDTDGQVVDPPSDDPPPPPPPPDPDDDDPPPPDPVPPPDDDPVNVLVPDDVVVSVVVVVVVVPDPPDDPPQDPVRDGPDDDDDCVVVVVVVLVVVVCCLVPPDDDPVSVVVVVVVVVVVCVPPPDNVVVVVVVVPPDPPCVVCVVLVCVQLCCAAPNVVVPPDPDDPPDPPPQDPVRVVVSNVVSVVSSVVSVVCSVVVPDPPPPPPDDDDDDDDDPPPPDDPPPPVVVVVVVVVVVVVD

Solvent-accessible surface area (backbone atoms only — not comparable to full-atom values): 17682 Å² total; per-residue (Å²): 54,39,30,54,96,83,48,77,47,68,86,61,56,72,67,57,52,45,50,33,36,77,70,61,68,47,53,57,82,26,38,36,39,49,81,90,78,48,96,60,74,39,50,39,66,74,43,84,83,61,57,82,74,78,69,75,68,80,70,77,73,77,77,82,73,81,82,75,86,73,69,75,89,68,68,90,74,74,50,72,69,59,56,41,71,74,41,59,70,74,55,30,54,54,48,55,66,48,70,76,63,46,93,85,58,79,85,72,58,46,97,84,72,52,75,68,77,84,69,83,72,62,63,63,56,57,52,52,51,52,51,53,51,52,49,54,65,75,70,40,82,90,46,69,71,58,53,51,51,51,52,48,51,54,51,54,61,39,68,76,40,99,51,52,64,60,59,56,46,64,74,67,57,85,60,91,73,58,59,73,42,61,76,68,60,45,50,66,37,53,64,30,28,55,50,36,66,75,63,61,68,96,77,67,91,85,69,86,73,74,73,49,73,68,53,51,52,51,54,49,52,52,18,49,52,47,27,54,50,38,48,48,30,57,74,68,68,48,74,84,77,72,86,73,85,80,77,95,76,84,91,75,89,77,82,79,80,78,73,92,68,79,56,63,69,57,51,51,55,52,48,58,55,55,66,72,74,110

pLDDT: mean 70.6, std 18.97, range [32.22, 98.31]